Protein AF-A0A251S997-F1 (afdb_monomer_lite)

Organism: Helianthus annuus (NCBI:txid4232)

Secondary structure (DSSP, 8-state):
------------------------------------PPPPP-PPPPPPPPPPP-PPPHHHHHHHHHHHHHHHHHHHHTTSS--S---HHHHHHHHHHHHHHHHHHHHHHHTS-SS-----S-S----TT-GGGGGGGGS-HHHHHHHHHH-HHHHHHHHHHT-----HHHHHHHHHHHHHHT-

InterPro domains:
  IPR011598 Myc-type, basic helix-loop-helix (bHLH) domain [PS50888] (53-102)
  IPR011598 Myc-type, basic helix-loop-helix (bHLH) domain [SM00353] (59-108)
  IPR036638 Helix-loop-helix DNA-binding domain superfamily [G3DSA:4.10.280.10] (60-115)
  IPR036638 Helix-loop-helix DNA-binding domain superfamily [SSF47459] (55-111)
  IPR045239 Transcription factor bHLH95-like, basic helix-loop-helix domain [cd11393] (64-110)
  IPR045843 Transcription factor IND-like [PTHR45914] (59-175)

Sequence (183 aa):
MFNQLPDLRSIEPVNQHKYSPLFNHHTQQPTLTNYFTPTPPQQPPFPPLPPPPAKLSGTELAYKRRRTLSDKTRSLQKLLPVDRKMDMATIYEETYKYIMFLKAQISVLESMPVVSCSSSSSCLNLGSGNPRYGGLGKLNRQQVLEVMVNSPVSQSVLYSRGCCVYSLEQLMLFKEVAEKRFR

Radius of gyration: 36.27 Å; chains: 1; bounding box: 63×48×112 Å

Foldseek 3Di:
DDDDDPDPPDDDDDDDDDDDDDDDDDDDDDDDDDDDDDDDPDDPDDDDDDPPDDDDDPVRVVVVVVVVVVVVLVVLQVPQLDPDDDDSVVSVVSSVLLVVLVVVQVVQVVPADPDPPPPPPDDPCVPPDDPPVPPLVVDDPVVNLVCLVPPSVNSSVCSVVSHHDHDPVSVVVVVVVVVVVVD

pLDDT: mean 73.14, std 21.96, range [31.95, 97.88]

Structure (mmCIF, N/CA/C/O backbone):
data_AF-A0A251S997-F1
#
_entry.id   AF-A0A251S997-F1
#
loop_
_atom_site.group_PDB
_atom_site.id
_atom_site.type_symbol
_atom_site.label_atom_id
_atom_site.label_alt_id
_atom_site.label_comp_id
_atom_site.label_asym_id
_atom_site.label_entity_id
_atom_site.label_seq_id
_atom_site.pdbx_PDB_ins_code
_atom_site.Cartn_x
_atom_site.Cartn_y
_atom_site.Cartn_z
_atom_site.occupancy
_atom_site.B_iso_or_equiv
_atom_site.auth_seq_id
_atom_site.auth_comp_id
_atom_site.auth_asym_id
_atom_site.auth_atom_id
_atom_site.pdbx_PDB_model_num
ATOM 1 N N . MET A 1 1 ? -15.721 -20.331 0.188 1.00 39.44 1 MET A N 1
ATOM 2 C CA . MET A 1 1 ? -15.716 -21.385 1.224 1.00 39.44 1 MET A CA 1
ATOM 3 C C . MET A 1 1 ? -15.114 -20.782 2.485 1.00 39.44 1 MET A C 1
ATOM 5 O O . MET A 1 1 ? -13.901 -20.696 2.587 1.00 39.44 1 MET A O 1
ATOM 9 N N . PHE A 1 2 ? -15.954 -20.249 3.374 1.00 41.03 2 PHE A N 1
ATOM 10 C CA . PHE A 1 2 ? -15.542 -19.654 4.650 1.00 41.03 2 PHE A CA 1
ATOM 11 C C . PHE A 1 2 ? -15.789 -20.676 5.756 1.00 41.03 2 PHE A C 1
ATOM 13 O O . PHE A 1 2 ? -16.819 -20.621 6.414 1.00 41.03 2 PHE A O 1
ATOM 20 N N . ASN A 1 3 ? -14.871 -21.623 5.930 1.00 42.31 3 ASN A N 1
ATOM 21 C CA . ASN A 1 3 ? -14.909 -22.541 7.061 1.00 42.31 3 ASN A CA 1
ATOM 22 C C . ASN A 1 3 ? -13.577 -22.435 7.808 1.00 42.31 3 ASN A C 1
ATOM 24 O O . ASN A 1 3 ? -12.525 -22.506 7.184 1.00 42.31 3 ASN A O 1
ATOM 28 N N . GLN A 1 4 ? -13.682 -22.278 9.132 1.00 49.72 4 GLN A N 1
ATOM 29 C CA . GLN A 1 4 ? -12.628 -22.153 10.151 1.00 49.72 4 GLN A CA 1
ATOM 30 C C . GLN A 1 4 ? -12.060 -20.752 10.411 1.00 49.72 4 GLN A C 1
ATOM 32 O O . GLN A 1 4 ? -10.907 -20.444 10.125 1.00 49.72 4 GLN A O 1
ATOM 37 N N . LEU A 1 5 ? -12.855 -19.947 11.123 1.00 44.06 5 LEU A N 1
ATOM 38 C CA . LEU A 1 5 ? -12.307 -19.127 12.206 1.00 44.06 5 LEU A CA 1
ATOM 39 C C . LEU A 1 5 ? -12.331 -19.950 13.509 1.00 44.06 5 LEU A C 1
ATOM 41 O O . LEU A 1 5 ? -13.393 -20.473 13.848 1.00 44.06 5 LEU A O 1
ATOM 45 N N . PRO A 1 6 ? -11.218 -20.063 14.254 1.00 52.72 6 PRO A N 1
ATOM 46 C CA . PRO A 1 6 ? -11.260 -20.540 15.628 1.00 52.72 6 PRO A CA 1
ATOM 47 C C . PRO A 1 6 ? -11.939 -19.505 16.537 1.00 52.72 6 PRO A C 1
ATOM 49 O O . PRO A 1 6 ? -11.702 -18.299 16.446 1.00 52.72 6 PRO A O 1
ATOM 52 N N . ASP A 1 7 ? -12.804 -20.022 17.402 1.00 45.53 7 ASP A N 1
ATOM 53 C CA . ASP A 1 7 ? -13.631 -19.317 18.374 1.00 45.53 7 ASP A CA 1
ATOM 54 C C . ASP A 1 7 ? -12.749 -18.625 19.433 1.00 45.53 7 ASP A C 1
ATOM 56 O O . ASP A 1 7 ? -12.178 -19.269 20.311 1.00 45.53 7 ASP A O 1
ATOM 60 N N . LEU A 1 8 ? -12.596 -17.298 19.360 1.00 43.88 8 LEU A N 1
ATOM 61 C CA . LEU A 1 8 ? -11.918 -16.513 20.402 1.00 43.88 8 LEU A CA 1
ATOM 62 C C . LEU A 1 8 ? -12.904 -16.133 21.515 1.00 43.88 8 LEU A C 1
ATOM 64 O O . LEU A 1 8 ? -13.100 -14.961 21.846 1.00 43.88 8 LEU A O 1
ATOM 68 N N . ARG A 1 9 ? -13.496 -17.154 22.136 1.00 46.00 9 ARG A N 1
ATOM 69 C CA . ARG A 1 9 ? -14.032 -17.080 23.494 1.00 46.00 9 ARG A CA 1
ATOM 70 C C . ARG A 1 9 ? -13.086 -17.810 24.434 1.00 46.00 9 ARG A C 1
ATOM 72 O O . ARG A 1 9 ? -13.160 -19.020 24.551 1.00 46.00 9 ARG A O 1
ATOM 79 N N . SER A 1 10 ? -12.219 -17.059 25.108 1.00 37.56 10 SER A N 1
ATOM 80 C CA . SER A 1 10 ? -11.843 -17.258 26.518 1.00 37.56 10 SER A CA 1
ATOM 81 C C . SER A 1 10 ? -10.538 -16.516 26.795 1.00 37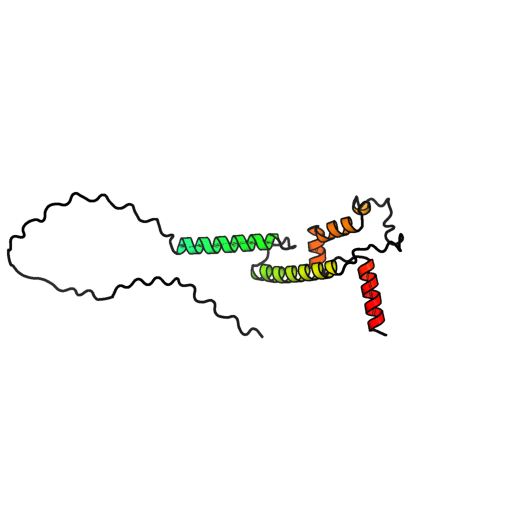.56 10 SER A C 1
ATOM 83 O O . SER A 1 10 ? -9.443 -17.019 26.574 1.00 37.56 10 SER A O 1
ATOM 85 N N . ILE A 1 11 ? -10.655 -15.281 27.274 1.00 41.34 11 ILE A N 1
ATOM 86 C CA . ILE A 1 11 ? -9.628 -14.701 28.140 1.00 41.34 11 ILE A CA 1
ATOM 87 C C . ILE A 1 11 ? -10.386 -14.223 29.371 1.00 41.34 11 ILE A C 1
ATOM 89 O O . ILE A 1 11 ? -10.676 -13.038 29.542 1.00 41.34 11 ILE A O 1
ATOM 93 N N . GLU A 1 12 ? -10.804 -15.193 30.176 1.00 47.44 12 GLU A N 1
ATOM 94 C CA . GLU A 1 12 ? -11.130 -14.953 31.571 1.00 47.44 12 GLU A CA 1
ATOM 95 C C . GLU A 1 12 ? -9.838 -15.134 32.388 1.00 47.44 12 GLU A C 1
ATOM 97 O O . GLU A 1 12 ? -9.126 -16.123 32.196 1.00 47.44 12 GLU A O 1
ATOM 102 N N . PRO A 1 13 ? -9.473 -14.189 33.267 1.00 43.44 13 PRO A N 1
ATOM 103 C CA . PRO A 1 13 ? -8.381 -14.400 34.198 1.00 43.44 13 PRO A CA 1
ATOM 104 C C . PRO A 1 13 ? -8.824 -15.372 35.298 1.00 43.44 13 PRO A C 1
ATOM 106 O O . PRO A 1 13 ? -9.741 -15.081 36.064 1.00 43.44 13 PRO A O 1
ATOM 109 N N . VAL A 1 14 ? -8.112 -16.497 35.406 1.00 36.66 14 VAL A N 1
ATOM 110 C CA . VAL A 1 14 ? -8.086 -17.352 36.599 1.00 36.66 14 VAL A CA 1
ATOM 111 C C . VAL A 1 14 ? -7.825 -16.472 37.822 1.00 36.66 14 VAL A C 1
ATOM 113 O O . VAL A 1 14 ? -6.728 -15.960 38.027 1.00 36.66 14 VAL A O 1
ATOM 116 N N . ASN A 1 15 ? -8.854 -16.297 38.641 1.00 34.19 15 ASN A N 1
ATOM 117 C CA . ASN A 1 15 ? -8.720 -15.879 40.025 1.00 34.19 15 ASN A CA 1
ATOM 118 C C . ASN A 1 15 ? -9.446 -16.927 40.863 1.00 34.19 15 ASN A C 1
ATOM 120 O O . ASN A 1 15 ? -10.641 -16.832 41.130 1.00 34.19 15 ASN A O 1
ATOM 124 N N . GLN A 1 16 ? -8.703 -17.968 41.240 1.00 40.81 16 GLN A N 1
ATOM 125 C CA . GLN A 1 16 ? -9.124 -18.925 42.252 1.00 40.81 16 GLN A CA 1
ATOM 126 C C . GLN A 1 1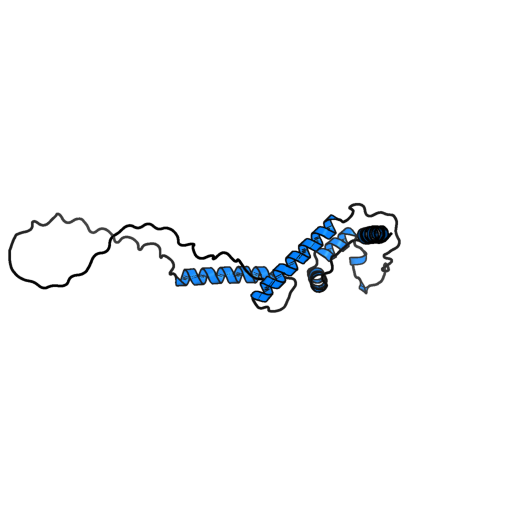6 ? -9.233 -18.196 43.595 1.00 40.81 16 GLN A C 1
ATOM 128 O O . GLN A 1 16 ? -8.261 -18.088 44.334 1.00 40.81 16 GLN A O 1
ATOM 133 N N . HIS A 1 17 ? -10.427 -17.718 43.926 1.00 39.50 17 HIS A N 1
ATOM 134 C CA . HIS A 1 17 ? -10.805 -17.494 45.313 1.00 39.50 17 HIS A CA 1
ATOM 135 C C . HIS A 1 17 ? -11.796 -18.588 45.695 1.00 39.50 17 HIS A C 1
ATOM 137 O O . HIS A 1 17 ? -12.969 -18.565 45.331 1.00 39.50 17 HIS A O 1
ATOM 143 N N . LYS A 1 18 ? -11.263 -19.583 46.410 1.00 42.56 18 LYS A N 1
ATOM 144 C CA . LYS A 1 18 ? -12.023 -20.439 47.323 1.00 42.56 18 LYS A CA 1
ATOM 145 C C . LYS A 1 18 ? -12.881 -19.527 48.202 1.00 42.56 18 LYS A C 1
ATOM 147 O O . LYS A 1 18 ? -12.313 -18.588 48.733 1.00 42.56 18 LYS A O 1
ATOM 152 N N . TYR A 1 19 ? -14.182 -19.781 48.325 1.00 31.95 19 TYR A N 1
ATOM 153 C CA . TYR A 1 19 ? -14.944 -19.857 49.583 1.00 31.95 19 TYR A CA 1
ATOM 154 C C . TYR A 1 19 ? -16.396 -20.265 49.266 1.00 31.95 19 TYR A C 1
ATOM 156 O O . TYR A 1 19 ? -16.969 -19.894 48.247 1.00 31.95 19 TYR A O 1
ATOM 164 N N . SER A 1 20 ? -16.910 -21.131 50.130 1.00 36.81 20 SER A N 1
ATOM 165 C CA . SER A 1 20 ? -18.073 -22.012 50.008 1.00 36.81 20 SER A CA 1
ATOM 166 C C . SER A 1 20 ? -19.444 -21.310 49.976 1.00 36.81 20 SER A C 1
ATOM 168 O O . SER A 1 20 ? -19.562 -20.189 50.466 1.00 36.81 20 SER A O 1
ATOM 170 N N . PRO A 1 21 ? -20.514 -21.990 49.516 1.00 46.03 21 PRO A N 1
ATOM 171 C CA . PRO A 1 21 ? -21.896 -21.573 49.744 1.00 46.03 21 PRO A CA 1
ATOM 172 C C . PRO A 1 21 ? -22.491 -22.303 50.962 1.00 46.03 21 PRO A C 1
ATOM 174 O O . PRO A 1 21 ? -22.248 -23.497 51.104 1.00 46.03 21 PRO A O 1
ATOM 177 N N . LEU A 1 22 ? -23.311 -21.645 51.795 1.00 32.19 22 LEU A N 1
ATOM 178 C CA . LEU A 1 22 ? -24.534 -22.260 52.347 1.00 32.19 22 LEU A CA 1
ATOM 179 C C . LEU A 1 22 ? -25.417 -21.272 53.145 1.00 32.19 22 LEU A C 1
ATOM 18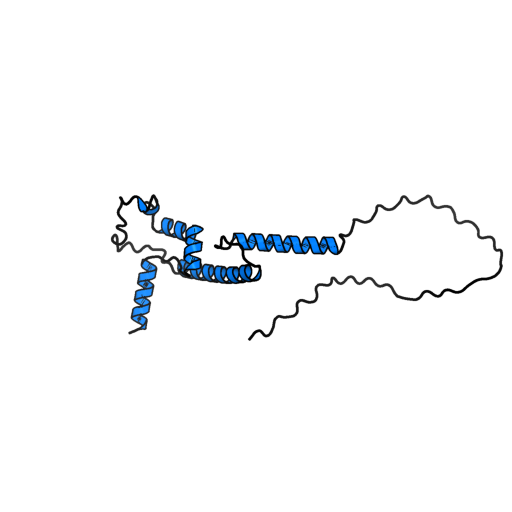1 O O . LEU A 1 22 ? -25.030 -20.779 54.194 1.00 32.19 22 LEU A O 1
ATOM 185 N N . PHE A 1 23 ? -26.611 -21.048 52.583 1.00 34.50 23 PHE A N 1
ATOM 186 C CA . PHE A 1 23 ? -27.949 -20.949 53.184 1.00 34.50 23 PHE A CA 1
ATOM 187 C C . PHE A 1 23 ? -28.247 -20.024 54.381 1.00 34.50 23 PHE A C 1
ATOM 189 O O . PHE A 1 23 ? -27.793 -20.205 55.504 1.00 34.50 23 PHE A O 1
ATOM 196 N N . ASN A 1 24 ? -29.209 -19.128 54.129 1.00 36.53 24 ASN A N 1
ATOM 197 C CA . ASN A 1 24 ? -30.040 -18.470 55.132 1.00 36.53 24 ASN A CA 1
ATOM 198 C C . ASN A 1 24 ? -31.175 -19.405 55.578 1.00 36.53 24 ASN A C 1
ATOM 200 O O . ASN A 1 24 ? -31.944 -19.881 54.739 1.00 36.53 24 ASN A O 1
ATOM 204 N N . HIS A 1 25 ? -31.359 -19.553 56.890 1.00 40.50 25 HIS A N 1
ATOM 205 C CA . HIS A 1 25 ? -32.612 -20.028 57.475 1.00 40.50 25 HIS A CA 1
ATOM 206 C C . HIS A 1 25 ? -33.055 -19.059 58.569 1.00 40.50 25 HIS A C 1
ATOM 208 O O . HIS A 1 25 ? -32.334 -18.779 59.523 1.00 40.50 25 HIS A O 1
ATOM 214 N N . HIS A 1 26 ? -34.255 -18.532 58.375 1.00 46.78 26 HIS A N 1
ATOM 215 C CA . HIS A 1 26 ? -34.995 -17.671 59.277 1.00 46.78 26 HIS A CA 1
ATOM 216 C C . HIS A 1 26 ? -35.880 -18.543 60.173 1.00 46.78 26 HIS A C 1
ATOM 218 O O . HIS A 1 26 ? -36.729 -19.247 59.634 1.00 46.78 26 HIS A O 1
ATOM 224 N N . THR A 1 27 ? -35.727 -18.463 61.500 1.00 35.66 27 THR A N 1
ATOM 225 C CA . THR A 1 27 ? -36.775 -18.847 62.469 1.00 35.66 27 THR A CA 1
ATOM 226 C C . THR A 1 27 ? -36.522 -18.246 63.858 1.00 35.66 27 THR A C 1
ATOM 228 O O . THR A 1 27 ? -35.395 -17.918 64.215 1.00 35.66 27 THR A O 1
ATOM 231 N N . GLN A 1 28 ? -37.621 -18.053 64.586 1.00 43.28 28 GLN A N 1
ATOM 232 C CA . GLN A 1 28 ? -37.839 -17.170 65.736 1.00 43.28 28 GLN A CA 1
ATOM 233 C C . GLN A 1 28 ? -37.377 -17.747 67.104 1.00 43.28 28 GLN A C 1
ATOM 235 O O . GLN A 1 28 ? -37.150 -18.944 67.234 1.00 43.28 28 GLN A O 1
ATOM 240 N N . GLN A 1 29 ? -37.264 -16.848 68.099 1.00 32.28 29 GLN A N 1
ATOM 241 C CA . GLN A 1 29 ? -37.045 -16.991 69.570 1.00 32.28 29 GLN A CA 1
ATOM 242 C C . GLN A 1 29 ? -38.007 -17.988 70.297 1.00 32.28 29 GLN A C 1
ATOM 244 O O . GLN A 1 29 ? -38.961 -18.381 69.627 1.00 32.28 29 GLN A O 1
ATOM 249 N N . PRO A 1 30 ? -37.892 -18.354 71.624 1.00 45.81 30 PRO A N 1
ATOM 250 C CA . PRO A 1 30 ? -37.372 -17.565 72.779 1.00 45.81 30 PRO A CA 1
ATOM 251 C C . PRO A 1 30 ? -36.702 -18.302 73.998 1.00 45.81 30 PRO A C 1
ATOM 253 O O . PRO A 1 30 ? -36.777 -19.514 74.159 1.00 45.81 30 PRO A O 1
ATOM 256 N N . THR A 1 31 ? -36.224 -17.485 74.960 1.00 33.34 31 THR A N 1
ATOM 257 C CA . THR A 1 31 ? -36.239 -17.653 76.452 1.00 33.34 31 THR A CA 1
ATOM 258 C C . THR A 1 31 ? -34.937 -17.979 77.225 1.00 33.34 31 THR A C 1
ATOM 260 O O . THR A 1 31 ? -34.413 -19.081 77.180 1.00 33.34 31 THR A O 1
ATOM 263 N N . LEU A 1 32 ? -34.531 -16.973 78.024 1.00 41.84 32 LEU A N 1
ATOM 264 C CA . LEU A 1 32 ? -33.831 -16.931 79.328 1.00 41.84 32 LEU A CA 1
ATOM 265 C C . LEU A 1 32 ? -32.642 -17.858 79.631 1.00 41.84 32 LEU A C 1
ATOM 267 O O . LEU A 1 32 ? -32.824 -19.010 80.007 1.00 41.84 32 LEU A O 1
ATOM 271 N N . THR A 1 33 ? -31.455 -17.257 79.775 1.00 37.44 33 THR A N 1
ATOM 272 C CA . THR A 1 33 ? -30.596 -17.475 80.957 1.00 37.44 33 THR A CA 1
ATOM 273 C C . THR A 1 33 ? -29.628 -16.299 81.132 1.00 37.44 33 THR A C 1
ATOM 275 O O . THR A 1 33 ? -28.884 -15.951 80.220 1.00 37.44 33 THR A O 1
ATOM 278 N N . ASN A 1 34 ? -29.659 -15.669 82.308 1.00 49.28 34 ASN A N 1
ATOM 279 C CA . ASN A 1 34 ? -28.665 -14.691 82.745 1.00 49.28 34 ASN A CA 1
ATOM 280 C C . ASN A 1 34 ? -27.340 -15.410 83.019 1.00 49.28 34 ASN A C 1
ATOM 282 O O . ASN A 1 34 ? -27.272 -16.207 83.951 1.00 49.28 34 ASN A O 1
ATOM 286 N N 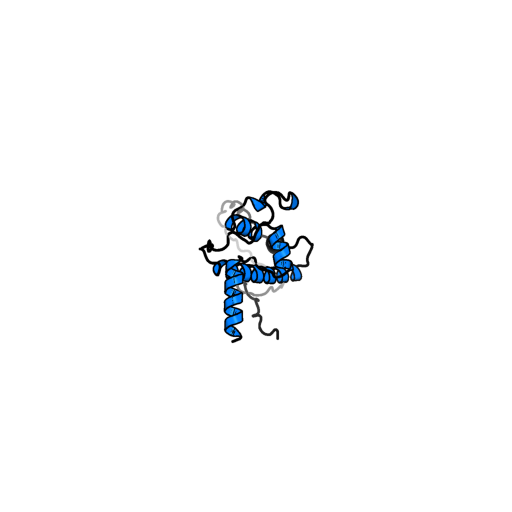. TYR A 1 35 ? -26.284 -15.053 82.291 1.00 37.53 35 TYR A N 1
ATOM 287 C CA . TYR A 1 35 ? -24.911 -15.242 82.747 1.00 37.53 35 TYR A CA 1
ATOM 288 C C . TYR A 1 35 ? -24.113 -13.968 82.482 1.00 37.53 35 TYR A C 1
ATOM 290 O O . TYR A 1 35 ? -24.072 -13.451 81.369 1.00 37.53 35 TYR A O 1
ATOM 298 N N . PHE A 1 36 ? -23.501 -13.460 83.550 1.00 48.94 36 PHE A N 1
ATOM 299 C CA . PHE A 1 36 ? -22.485 -12.418 83.524 1.00 48.94 36 PHE A CA 1
ATOM 300 C C . PHE A 1 36 ? -21.354 -12.817 82.563 1.00 48.94 36 PHE A C 1
ATOM 302 O O . PHE A 1 36 ? -20.619 -13.766 82.828 1.00 48.94 36 PHE A O 1
ATOM 309 N N . THR A 1 37 ? -21.182 -12.076 81.470 1.00 38.03 37 THR A N 1
ATOM 310 C CA . THR A 1 37 ? -19.957 -12.105 80.660 1.00 38.03 37 THR A CA 1
ATOM 311 C C . THR A 1 37 ? -18.974 -11.062 81.192 1.00 38.03 37 THR A C 1
ATOM 313 O O . THR A 1 37 ? -19.341 -9.887 81.259 1.00 38.03 37 THR A O 1
ATOM 316 N N . PRO A 1 38 ? -17.732 -11.433 81.549 1.00 46.16 38 PRO A N 1
ATOM 317 C CA . PRO A 1 38 ? -16.698 -10.454 81.841 1.00 46.16 38 PRO A CA 1
ATOM 318 C C . PRO A 1 38 ? -16.312 -9.730 80.546 1.00 46.16 38 PRO A C 1
ATOM 320 O O . PRO A 1 38 ? -16.061 -10.349 79.512 1.00 46.16 38 PRO A O 1
ATOM 323 N N . THR A 1 39 ? -16.305 -8.402 80.603 1.00 46.41 39 THR A N 1
ATOM 324 C CA . THR A 1 39 ? -15.928 -7.505 79.509 1.00 46.41 39 THR A CA 1
ATOM 325 C C . THR A 1 39 ? -14.501 -7.822 79.034 1.00 46.41 39 THR A C 1
ATOM 327 O O . THR A 1 39 ? -13.592 -7.833 79.869 1.00 46.41 39 THR A O 1
ATOM 330 N N . PRO A 1 40 ? -14.245 -8.049 77.730 1.00 59.06 40 PRO A N 1
ATOM 331 C CA . PRO A 1 40 ? -12.880 -8.103 77.226 1.00 59.06 40 PRO A CA 1
ATOM 332 C C . PRO A 1 40 ? -12.255 -6.698 77.307 1.00 59.06 40 PRO A C 1
ATOM 334 O O . PRO A 1 40 ? -12.977 -5.706 77.158 1.00 59.06 40 PRO A O 1
ATOM 337 N N . PRO A 1 41 ? -10.934 -6.579 77.527 1.00 54.25 41 PRO A N 1
ATOM 338 C CA . PRO A 1 41 ? -10.261 -5.284 77.562 1.00 54.25 41 PRO A CA 1
ATOM 339 C C . PRO A 1 41 ? -10.494 -4.527 76.247 1.00 54.25 41 PRO A C 1
ATOM 341 O O . PRO A 1 41 ? -10.262 -5.063 75.163 1.00 54.25 41 PRO A O 1
ATOM 344 N N . GLN A 1 42 ? -10.979 -3.284 76.349 1.00 56.00 42 GLN A N 1
ATOM 345 C CA . GLN A 1 42 ? -11.200 -2.392 75.209 1.00 56.00 42 GLN A CA 1
ATOM 346 C C . GLN A 1 42 ? -9.897 -2.228 74.412 1.00 56.00 42 GLN A C 1
ATOM 348 O O . GLN A 1 42 ? -8.934 -1.638 74.902 1.00 56.00 42 GLN A O 1
ATOM 353 N N . GLN A 1 43 ? -9.866 -2.727 73.174 1.00 62.22 43 GLN A N 1
ATOM 354 C CA . GLN A 1 43 ? -8.848 -2.320 72.210 1.00 62.22 43 GLN A CA 1
ATOM 355 C C . GLN A 1 43 ? -9.134 -0.875 71.767 1.00 62.22 43 GLN A C 1
ATOM 357 O O . GLN A 1 43 ? -10.302 -0.533 71.552 1.00 62.22 43 GLN A O 1
ATOM 362 N N . PRO A 1 44 ? -8.108 -0.016 71.624 1.00 63.25 44 PRO A N 1
ATOM 363 C CA . PRO A 1 44 ? -8.293 1.333 71.104 1.00 63.25 44 PRO A CA 1
ATOM 364 C C . PRO A 1 44 ? -8.902 1.294 69.688 1.00 63.25 44 PRO A C 1
ATOM 366 O O . PRO A 1 44 ? -8.661 0.331 68.952 1.00 63.25 44 PRO A O 1
ATOM 369 N N . PRO A 1 45 ? -9.682 2.314 69.278 1.00 68.69 45 PRO A N 1
ATOM 370 C CA . PRO A 1 45 ? -10.327 2.327 67.970 1.00 68.69 45 PRO A CA 1
ATOM 371 C C . PRO A 1 45 ? -9.269 2.278 66.865 1.00 68.69 45 PRO A C 1
ATOM 373 O O . PRO A 1 45 ? -8.437 3.179 66.756 1.00 68.69 45 PRO A O 1
ATOM 376 N N . PHE A 1 46 ? -9.290 1.233 66.037 1.00 67.88 46 PHE A N 1
ATOM 377 C CA . PHE A 1 46 ? -8.480 1.212 64.824 1.00 67.88 46 PHE A CA 1
ATOM 378 C C . PHE A 1 46 ? -8.930 2.362 63.905 1.00 67.88 46 PHE A C 1
ATOM 380 O O . PHE A 1 46 ? -10.136 2.527 63.696 1.00 67.88 46 PHE A O 1
ATOM 387 N N . PRO A 1 47 ? -8.001 3.165 63.350 1.00 76.00 47 PRO A N 1
ATOM 388 C CA . PRO A 1 47 ? -8.357 4.183 62.372 1.00 76.00 47 PRO A CA 1
ATOM 389 C C . PRO A 1 47 ? -9.019 3.526 61.146 1.00 76.00 47 PRO A C 1
ATOM 391 O O . PRO A 1 47 ? -8.649 2.402 60.790 1.00 76.00 47 PRO A O 1
ATOM 394 N N . PRO A 1 48 ? -9.983 4.196 60.485 1.00 74.88 48 PRO A N 1
ATOM 395 C CA . PRO A 1 48 ? -10.629 3.652 59.297 1.00 74.88 48 PRO A CA 1
ATOM 396 C C . PRO A 1 48 ? -9.575 3.322 58.240 1.00 74.88 48 PRO A C 1
ATOM 398 O O . PRO A 1 48 ? -8.762 4.181 57.888 1.00 74.88 48 PRO A O 1
ATOM 401 N N . LEU A 1 49 ? -9.579 2.083 57.737 1.00 73.94 49 LEU A N 1
ATOM 402 C CA . LEU A 1 49 ? -8.729 1.723 56.606 1.00 73.94 49 LEU A CA 1
ATOM 403 C C . LEU A 1 49 ? -9.019 2.683 55.439 1.00 73.94 49 LEU A C 1
ATOM 405 O O . LEU A 1 49 ? -10.192 2.952 55.157 1.00 73.94 49 LEU A O 1
ATOM 409 N N . PRO A 1 50 ? -7.984 3.181 54.737 1.00 75.12 50 PRO A N 1
ATOM 410 C CA . PRO A 1 50 ? -8.193 3.968 53.533 1.00 75.12 50 PRO A CA 1
ATOM 411 C C . PRO A 1 50 ? -9.019 3.148 52.529 1.00 75.12 50 PRO A C 1
ATOM 413 O O . PRO A 1 50 ? -8.805 1.935 52.409 1.00 75.12 50 PRO A O 1
ATOM 416 N N . PRO A 1 51 ? -9.975 3.775 51.819 1.00 73.69 51 PRO A N 1
ATOM 417 C CA . PRO A 1 51 ? -10.795 3.066 50.852 1.00 73.69 51 PRO A CA 1
ATOM 418 C C . PRO A 1 51 ? -9.890 2.392 49.809 1.00 73.69 51 PRO A C 1
ATOM 420 O O . PRO A 1 51 ? -8.913 3.001 49.360 1.00 73.69 51 PRO A O 1
ATOM 423 N N . PRO A 1 52 ? -10.179 1.134 49.427 1.00 72.94 52 PRO A N 1
ATOM 424 C CA . PRO A 1 52 ? -9.379 0.427 48.439 1.00 72.94 52 PRO A CA 1
ATOM 425 C C . PRO A 1 52 ? -9.357 1.216 47.122 1.00 72.94 52 PRO A C 1
ATOM 427 O O . PRO A 1 52 ? -10.354 1.865 46.785 1.00 72.94 52 PRO A O 1
ATOM 430 N N . PRO A 1 53 ? -8.250 1.161 46.356 1.00 69.38 53 PRO A N 1
ATOM 431 C CA . PRO A 1 53 ? -8.151 1.862 45.082 1.00 69.38 53 PRO A CA 1
ATOM 432 C C . PRO A 1 53 ? -9.338 1.470 44.204 1.00 69.38 53 PRO A C 1
ATOM 434 O O . PRO A 1 53 ? -9.610 0.281 44.014 1.00 69.38 53 PRO A O 1
ATOM 437 N N . ALA A 1 54 ? -10.066 2.477 43.715 1.00 69.81 54 ALA A N 1
ATOM 438 C CA . ALA A 1 54 ? -11.281 2.285 42.940 1.00 69.81 54 ALA A CA 1
ATOM 439 C C . ALA A 1 54 ? -10.987 1.378 41.736 1.00 69.81 54 ALA A C 1
ATOM 441 O O . ALA A 1 54 ? -10.300 1.762 40.788 1.00 69.81 54 ALA A O 1
ATOM 442 N N . LYS A 1 55 ? -11.481 0.139 41.790 1.00 73.44 55 LYS A N 1
ATOM 443 C CA . LYS A 1 55 ? -11.469 -0.765 40.640 1.00 73.44 55 LYS A CA 1
ATOM 444 C C . LYS A 1 55 ? -12.421 -0.159 39.612 1.00 73.44 55 LYS A C 1
ATOM 446 O O . LYS A 1 55 ? -13.592 0.032 39.927 1.00 73.44 55 LYS A O 1
ATOM 451 N N . LEU A 1 56 ? -11.910 0.161 38.418 1.00 71.38 56 LEU A N 1
ATOM 452 C CA . LEU A 1 56 ? -12.727 0.686 37.321 1.00 71.38 56 LEU A CA 1
ATOM 453 C C . LEU A 1 56 ? -13.941 -0.219 37.110 1.00 71.38 56 LEU A C 1
ATOM 455 O O . LEU A 1 56 ? -13.802 -1.444 37.010 1.00 71.38 56 LEU A O 1
ATOM 459 N N . SER A 1 57 ? -15.118 0.389 37.026 1.00 84.62 57 SER A N 1
ATOM 460 C CA . SER A 1 57 ? -16.355 -0.324 36.738 1.00 84.62 57 SER A CA 1
ATOM 461 C C . SER A 1 57 ? -16.249 -1.054 35.394 1.00 84.62 57 SER A C 1
ATOM 463 O O . SER A 1 57 ? -15.558 -0.612 34.469 1.00 84.62 57 SER A O 1
ATOM 465 N N . GLY A 1 58 ? -16.970 -2.170 35.240 1.00 84.75 58 GLY A N 1
ATOM 466 C CA . GLY A 1 58 ? -17.035 -2.902 33.969 1.00 84.75 58 GLY A CA 1
ATOM 467 C C . GLY A 1 58 ? -17.458 -2.011 32.791 1.00 84.75 58 GLY A C 1
ATOM 468 O O . GLY A 1 58 ? -17.001 -2.217 31.663 1.00 84.75 58 GLY A O 1
ATOM 469 N N . THR A 1 59 ? -18.252 -0.968 33.054 1.00 87.69 59 THR A N 1
ATOM 470 C CA . THR A 1 59 ? -18.626 0.051 32.065 1.00 87.69 59 THR A CA 1
ATOM 471 C C . THR A 1 59 ? -17.429 0.899 31.641 1.00 87.69 59 THR A C 1
ATOM 473 O O . THR A 1 59 ? -17.171 1.027 30.445 1.00 87.69 59 THR A O 1
ATOM 476 N N . GLU A 1 60 ? -16.647 1.421 32.587 1.00 91.44 60 GLU A N 1
ATOM 477 C CA . GLU A 1 60 ? -15.437 2.209 32.319 1.00 91.44 60 GLU A CA 1
ATOM 478 C C . GLU A 1 60 ? -14.401 1.399 31.536 1.00 91.44 60 GLU A C 1
ATOM 480 O O . GLU A 1 60 ? -13.806 1.896 30.574 1.00 91.44 60 GLU A O 1
ATOM 485 N N . LEU A 1 61 ? -14.238 0.118 31.880 1.00 92.25 61 LEU A N 1
ATOM 486 C CA . LEU A 1 61 ? -13.362 -0.787 31.142 1.00 92.25 61 LEU A CA 1
ATOM 487 C C . LEU A 1 61 ? -13.846 -1.000 29.698 1.00 92.25 61 LEU A C 1
ATOM 489 O O . LEU A 1 61 ? -13.037 -0.968 28.766 1.00 92.25 61 LEU A O 1
ATOM 493 N N . ALA A 1 62 ? -15.152 -1.185 29.487 1.00 94.25 62 ALA A N 1
ATOM 494 C CA . ALA A 1 62 ? -15.732 -1.329 28.153 1.00 94.25 62 ALA A CA 1
ATOM 495 C C . ALA A 1 62 ? -15.567 -0.052 27.309 1.00 94.25 62 ALA A C 1
ATOM 497 O O . ALA A 1 62 ? -15.172 -0.138 26.142 1.00 94.25 62 ALA A O 1
ATOM 498 N N . TYR A 1 63 ? -15.798 1.127 27.895 1.00 94.56 63 TYR A N 1
ATOM 499 C CA . TYR A 1 63 ? -15.556 2.413 27.233 1.00 94.56 63 TYR A CA 1
ATOM 500 C C . TYR A 1 63 ? -14.090 2.582 26.847 1.00 94.56 63 TYR A C 1
ATOM 502 O O . TYR A 1 63 ? -13.798 2.933 25.702 1.00 94.56 63 TYR A O 1
ATOM 510 N N . LYS A 1 64 ? -13.163 2.269 27.760 1.00 94.81 64 LYS A N 1
ATOM 511 C CA . LYS A 1 64 ? -11.723 2.336 27.490 1.00 94.81 64 LYS A CA 1
ATOM 512 C C . LYS A 1 64 ? -11.335 1.443 26.310 1.00 94.81 64 LYS A C 1
ATOM 514 O O . LYS A 1 64 ? -10.653 1.909 25.402 1.00 94.81 64 LYS A O 1
ATOM 519 N N . ARG A 1 65 ? -11.829 0.199 26.272 1.00 95.38 65 ARG A N 1
ATOM 520 C CA . ARG A 1 65 ? -11.592 -0.737 25.156 1.00 95.38 65 ARG A CA 1
ATOM 521 C C . ARG A 1 65 ? -12.094 -0.183 23.821 1.00 95.38 65 ARG A C 1
ATOM 523 O O . ARG A 1 65 ? -11.340 -0.172 22.851 1.00 95.38 65 ARG A O 1
ATOM 530 N N . ARG A 1 66 ? -13.341 0.300 23.776 1.00 95.50 66 ARG A N 1
ATOM 531 C CA . ARG A 1 66 ? -13.933 0.881 22.556 1.00 95.50 66 ARG A CA 1
ATOM 532 C C . ARG A 1 66 ? -13.151 2.102 22.085 1.00 95.50 66 ARG A C 1
ATOM 534 O O . ARG A 1 66 ? -12.859 2.202 20.900 1.00 95.50 66 ARG A O 1
ATOM 541 N N . ARG A 1 67 ? -12.755 2.982 23.008 1.00 95.69 67 ARG A N 1
ATOM 542 C CA . ARG A 1 67 ? -11.950 4.169 22.698 1.00 95.69 67 ARG A CA 1
ATOM 543 C C . ARG A 1 67 ? -10.624 3.784 22.047 1.00 95.69 67 ARG A C 1
ATOM 545 O O . ARG A 1 67 ? -10.340 4.243 20.949 1.00 95.69 67 ARG A O 1
ATOM 552 N N . THR A 1 68 ? -9.880 2.855 22.653 1.00 96.31 68 THR A N 1
ATOM 553 C CA . THR A 1 68 ? -8.617 2.362 22.084 1.00 96.31 68 THR A CA 1
ATOM 554 C C . THR A 1 68 ? -8.803 1.730 20.701 1.00 96.31 68 THR A C 1
ATOM 556 O O . THR A 1 68 ? -7.959 1.918 19.826 1.00 96.31 68 THR A O 1
ATOM 559 N N . LEU A 1 69 ? -9.892 0.988 20.476 1.00 95.25 69 LEU A N 1
ATOM 560 C CA . LEU A 1 69 ? -10.181 0.396 19.168 1.00 95.25 69 LEU A CA 1
ATOM 561 C C . LEU A 1 69 ? -10.469 1.468 18.106 1.00 95.25 69 LEU A C 1
ATOM 563 O O . LEU A 1 69 ? -9.925 1.403 17.001 1.00 95.25 69 LEU A O 1
ATOM 567 N N . SER A 1 70 ? -11.270 2.476 18.450 1.00 94.50 70 SER A N 1
ATOM 568 C CA . SER A 1 70 ? -11.548 3.613 17.571 1.00 94.50 70 SER A CA 1
ATOM 569 C C . SER A 1 70 ? -10.281 4.406 17.249 1.00 94.50 70 SER A C 1
ATOM 571 O O . SER A 1 70 ? -10.059 4.750 16.090 1.00 94.50 70 SER A O 1
ATOM 573 N N . ASP A 1 71 ? -9.409 4.635 18.234 1.00 95.88 71 ASP A N 1
ATOM 574 C CA . ASP A 1 71 ? -8.144 5.358 18.045 1.00 95.88 71 ASP A CA 1
ATOM 575 C C . ASP A 1 71 ? -7.195 4.615 17.090 1.00 95.88 71 ASP A C 1
ATOM 577 O O . ASP A 1 71 ? -6.590 5.221 16.196 1.00 95.88 71 ASP A O 1
ATOM 581 N N . LYS A 1 72 ? -7.106 3.285 17.228 1.00 95.75 72 LYS A N 1
ATOM 582 C CA . LYS A 1 72 ? -6.338 2.427 16.312 1.00 95.75 72 LYS A CA 1
ATOM 583 C C . LYS A 1 72 ? -6.918 2.450 14.903 1.00 95.75 72 LYS A C 1
ATOM 585 O O . LYS A 1 72 ? -6.172 2.607 13.943 1.00 95.75 72 LYS A O 1
ATOM 590 N N . THR A 1 73 ? -8.239 2.355 14.780 1.00 94.75 73 THR A N 1
ATOM 591 C CA . THR A 1 73 ? -8.913 2.366 13.474 1.00 94.75 73 THR A CA 1
ATOM 592 C C . THR A 1 73 ? -8.760 3.716 12.776 1.00 94.75 73 THR A C 1
ATOM 594 O O . THR A 1 73 ? -8.478 3.770 11.582 1.00 94.75 73 THR A O 1
ATOM 597 N N . ARG A 1 74 ? -8.828 4.821 13.527 1.00 93.56 74 ARG A N 1
ATOM 598 C CA . ARG A 1 74 ? -8.556 6.165 13.004 1.00 93.56 74 ARG A CA 1
ATOM 599 C C . ARG A 1 74 ? -7.109 6.318 12.547 1.00 93.56 74 ARG A C 1
ATOM 601 O O . ARG A 1 74 ? -6.859 6.944 11.523 1.00 93.56 74 ARG A O 1
ATOM 608 N N . SER A 1 75 ? -6.162 5.777 13.311 1.00 94.19 75 SER A N 1
ATOM 609 C CA . SER A 1 75 ? -4.747 5.769 12.925 1.00 94.19 75 SER A CA 1
ATOM 610 C C . SER A 1 75 ? -4.524 4.969 11.644 1.00 94.19 75 SER A C 1
ATOM 612 O O . SER A 1 75 ? -3.810 5.438 10.768 1.00 94.19 75 SER A O 1
ATOM 614 N N . LEU A 1 76 ? -5.192 3.823 11.498 1.00 94.69 76 LEU A N 1
ATOM 615 C CA . LEU A 1 76 ? -5.140 3.015 10.282 1.00 94.69 76 LEU A CA 1
ATOM 616 C C . LEU A 1 76 ? -5.690 3.771 9.068 1.00 94.69 76 LEU A C 1
ATOM 618 O O . LEU A 1 76 ? -5.024 3.839 8.043 1.00 94.69 76 LEU A O 1
ATOM 622 N N . GLN A 1 77 ? -6.860 4.401 9.203 1.00 93.56 77 GLN A N 1
ATOM 623 C CA . GLN A 1 77 ? -7.478 5.166 8.118 1.00 93.56 77 GLN A CA 1
ATOM 624 C C . GLN A 1 77 ? -6.563 6.287 7.599 1.00 93.56 77 GLN A C 1
ATOM 626 O O . GLN A 1 77 ? -6.526 6.528 6.400 1.00 93.56 77 GLN A O 1
ATOM 631 N N . LYS A 1 78 ? -5.790 6.939 8.478 1.00 92.31 78 LYS A N 1
ATOM 632 C CA . LYS A 1 78 ? -4.830 7.989 8.090 1.00 92.31 78 LYS A CA 1
ATOM 633 C C . LYS A 1 78 ? -3.661 7.489 7.237 1.00 92.31 78 LYS A C 1
ATOM 635 O O . LYS A 1 78 ? -3.001 8.307 6.610 1.00 92.31 78 LYS A O 1
ATOM 640 N N . LEU A 1 79 ? -3.359 6.192 7.278 1.00 92.81 79 LEU A N 1
ATOM 641 C CA . LEU A 1 79 ? -2.281 5.591 6.489 1.00 92.81 79 LEU A CA 1
ATOM 642 C C . LEU A 1 79 ? -2.752 5.165 5.097 1.00 92.81 79 LEU A C 1
ATOM 644 O O . LEU A 1 79 ? -1.919 4.908 4.231 1.00 92.81 79 LEU A O 1
ATOM 648 N N . LEU A 1 80 ? -4.065 5.047 4.891 1.00 93.56 80 LEU A N 1
ATOM 649 C CA . LEU A 1 80 ? -4.612 4.647 3.605 1.00 93.56 80 LEU A CA 1
ATOM 650 C C . LEU A 1 80 ? -4.576 5.822 2.627 1.00 93.56 80 LEU A C 1
ATOM 652 O O . LEU A 1 80 ? -4.867 6.952 3.018 1.00 93.56 80 LEU A O 1
ATOM 656 N N . PRO A 1 81 ? -4.312 5.564 1.339 1.00 90.31 81 PRO A N 1
ATOM 657 C CA . PRO A 1 81 ? -4.323 6.587 0.300 1.00 90.31 81 PRO A CA 1
ATOM 658 C C . PRO A 1 81 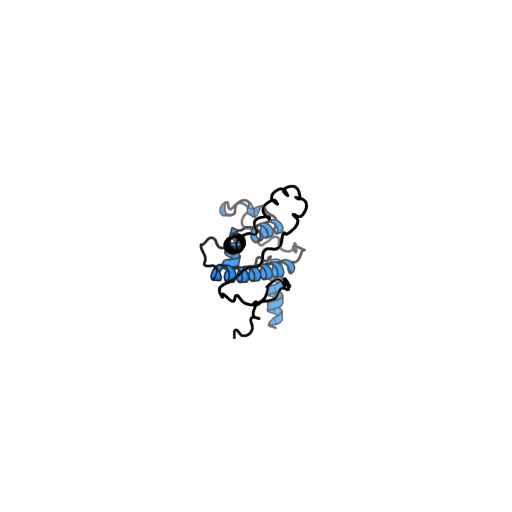? -5.758 6.936 -0.150 1.00 90.31 81 PRO A C 1
ATOM 660 O O . PRO A 1 81 ? -6.048 7.025 -1.344 1.00 90.31 81 PRO A O 1
ATOM 663 N N . VAL A 1 82 ? -6.686 7.071 0.804 1.00 84.69 82 VAL A N 1
ATOM 664 C CA . VAL A 1 82 ? -8.116 7.282 0.560 1.00 84.69 82 VAL A CA 1
ATOM 665 C C . VAL A 1 82 ? -8.629 8.427 1.433 1.00 84.69 82 VAL A C 1
ATOM 667 O O . VAL A 1 82 ? -8.736 8.296 2.648 1.00 84.69 82 VAL A O 1
ATOM 670 N N . ASP A 1 83 ? -9.038 9.527 0.799 1.00 80.75 83 ASP A N 1
ATOM 671 C CA . ASP A 1 83 ? -9.443 10.761 1.498 1.00 80.75 83 ASP A CA 1
ATOM 672 C C . ASP A 1 83 ? -10.948 10.849 1.816 1.00 80.75 83 ASP A C 1
ATOM 674 O O . ASP A 1 83 ? -11.455 11.887 2.250 1.00 80.75 83 ASP A O 1
ATOM 678 N N . ARG A 1 84 ? -11.706 9.765 1.610 1.00 85.94 84 ARG A N 1
ATOM 679 C CA . ARG A 1 84 ? -13.158 9.734 1.852 1.00 85.94 84 ARG A CA 1
ATOM 680 C C . ARG A 1 84 ? -13.526 9.053 3.167 1.00 85.94 84 ARG A C 1
ATOM 682 O O . ARG A 1 84 ? -12.799 8.223 3.708 1.00 85.94 84 ARG A O 1
ATOM 689 N N . LYS A 1 85 ? -14.724 9.373 3.662 1.00 86.75 85 LYS A N 1
ATOM 690 C CA . LYS A 1 85 ? -15.350 8.630 4.762 1.00 86.75 85 LYS A CA 1
ATOM 691 C C . LYS A 1 85 ? -15.688 7.218 4.284 1.00 86.75 85 LYS A C 1
ATOM 693 O O . LYS A 1 85 ? -16.254 7.052 3.206 1.00 86.75 85 LYS A O 1
ATOM 698 N N . MET A 1 86 ? -15.338 6.225 5.090 1.00 89.81 86 MET A N 1
ATOM 699 C CA . MET A 1 86 ? -15.510 4.805 4.791 1.00 89.81 86 MET A CA 1
ATOM 700 C C . MET A 1 86 ? -16.102 4.101 6.007 1.00 89.81 86 MET A C 1
ATOM 702 O O . MET A 1 86 ? -15.860 4.513 7.144 1.00 89.81 86 MET A O 1
ATOM 706 N N . ASP A 1 87 ? -16.880 3.050 5.761 1.00 94.31 87 ASP A N 1
ATOM 707 C CA . ASP A 1 87 ? -17.297 2.132 6.818 1.00 94.31 87 ASP A CA 1
ATOM 708 C C . ASP A 1 87 ? -16.086 1.312 7.319 1.00 94.31 87 ASP A C 1
ATOM 710 O O . ASP A 1 87 ? -15.073 1.183 6.629 1.00 94.31 87 ASP A O 1
ATOM 714 N N . MET A 1 88 ? -16.190 0.757 8.527 1.00 93.81 88 MET A N 1
ATOM 715 C CA . MET A 1 88 ? -15.148 -0.068 9.141 1.00 93.81 88 MET A CA 1
ATOM 716 C C . MET A 1 88 ? -14.757 -1.280 8.281 1.00 93.81 88 MET A C 1
ATOM 718 O O . MET A 1 88 ? -13.566 -1.540 8.126 1.00 93.81 88 MET A O 1
ATOM 722 N N . ALA A 1 89 ? -15.720 -2.003 7.699 1.00 95.38 89 ALA A N 1
ATOM 723 C CA . ALA A 1 89 ? -15.437 -3.150 6.834 1.00 95.38 89 ALA A CA 1
ATOM 724 C C . ALA A 1 89 ? -14.631 -2.717 5.604 1.00 95.38 89 ALA A C 1
ATOM 726 O O . ALA A 1 89 ? -13.593 -3.309 5.302 1.00 95.38 89 ALA A O 1
ATOM 727 N N . THR A 1 90 ? -15.041 -1.612 4.978 1.00 95.56 90 THR A N 1
ATOM 728 C CA . THR A 1 90 ? -14.315 -1.017 3.851 1.00 95.56 90 THR A CA 1
ATOM 729 C C . THR A 1 90 ? -12.893 -0.580 4.250 1.00 95.56 90 THR A C 1
ATOM 731 O O . THR A 1 90 ? -11.957 -0.794 3.484 1.00 95.56 90 THR A O 1
ATOM 734 N N . ILE A 1 91 ? -12.685 -0.002 5.446 1.00 95.50 91 ILE A N 1
ATOM 735 C CA . ILE A 1 91 ? -11.338 0.367 5.937 1.00 95.50 91 ILE A CA 1
ATOM 736 C C . ILE A 1 91 ? -10.430 -0.864 5.992 1.00 95.50 91 ILE A C 1
ATOM 738 O O . ILE A 1 91 ? -9.282 -0.800 5.547 1.00 95.50 91 ILE A O 1
ATOM 742 N N . TYR A 1 92 ? -10.920 -1.985 6.524 1.00 96.38 92 TYR A N 1
ATOM 743 C CA . TYR A 1 92 ? -10.121 -3.206 6.625 1.00 96.38 92 TYR A CA 1
ATOM 744 C C . TYR A 1 92 ? -9.835 -3.836 5.260 1.00 96.38 92 TYR A C 1
ATOM 746 O O . TYR A 1 92 ? -8.712 -4.284 5.019 1.00 96.38 92 TYR A O 1
ATOM 754 N N . GLU A 1 93 ? -10.810 -3.830 4.355 1.00 96.19 93 GLU A N 1
ATOM 755 C CA . GLU A 1 93 ? -10.627 -4.336 2.996 1.00 96.19 93 GLU A CA 1
ATOM 756 C C . GLU A 1 93 ? -9.583 -3.517 2.221 1.00 96.19 93 GLU A C 1
ATOM 758 O O . GLU A 1 93 ? -8.634 -4.076 1.666 1.00 96.19 93 GLU A O 1
ATOM 763 N N . GLU A 1 94 ? -9.703 -2.188 2.234 1.00 96.06 94 GLU A N 1
ATOM 764 C CA . GLU A 1 94 ? -8.741 -1.299 1.574 1.00 96.06 94 GLU A CA 1
ATOM 765 C C . GLU A 1 94 ? -7.360 -1.372 2.228 1.00 96.06 94 GLU A C 1
ATOM 767 O O . GLU A 1 94 ? -6.348 -1.314 1.537 1.00 96.06 94 GLU A O 1
ATOM 772 N N . THR A 1 95 ? -7.290 -1.595 3.542 1.00 96.88 95 THR A N 1
ATOM 773 C CA . THR A 1 95 ? -6.016 -1.863 4.224 1.00 96.88 95 THR A CA 1
ATOM 774 C C . THR A 1 95 ? -5.332 -3.098 3.661 1.00 96.88 95 THR A C 1
ATOM 776 O O . THR A 1 95 ? -4.141 -3.057 3.352 1.00 96.88 95 THR A O 1
ATOM 779 N N . TYR A 1 96 ? -6.068 -4.199 3.510 1.00 97.06 96 TYR A N 1
ATOM 780 C CA . TYR A 1 96 ? -5.509 -5.422 2.949 1.00 97.06 96 TYR A CA 1
ATOM 781 C C . TYR A 1 96 ? -4.995 -5.195 1.522 1.00 97.06 96 TYR A C 1
ATOM 783 O O . TYR A 1 96 ? -3.849 -5.535 1.217 1.00 97.06 96 TYR A O 1
ATOM 791 N N . LYS A 1 97 ? -5.804 -4.559 0.667 1.00 96.12 97 LYS A N 1
ATOM 792 C CA . LYS A 1 97 ? -5.414 -4.222 -0.709 1.00 96.12 97 LYS A CA 1
ATOM 793 C C . LYS A 1 97 ? -4.179 -3.326 -0.743 1.00 96.12 97 LYS A C 1
ATOM 795 O O . LYS A 1 97 ? -3.259 -3.592 -1.514 1.00 96.12 97 LYS A O 1
ATOM 800 N N . TYR A 1 98 ? -4.124 -2.310 0.115 1.00 96.62 98 TYR A N 1
ATOM 801 C CA . TYR A 1 98 ? -2.991 -1.396 0.175 1.00 96.62 98 TYR A CA 1
ATOM 802 C C . TYR A 1 98 ? -1.707 -2.102 0.623 1.00 96.62 98 TYR A C 1
ATOM 804 O O . TYR A 1 98 ? -0.658 -1.905 0.018 1.00 96.62 98 TYR A O 1
ATOM 812 N N . ILE A 1 99 ? -1.781 -3.013 1.599 1.00 97.19 99 ILE A N 1
ATOM 813 C CA . ILE A 1 99 ? -0.632 -3.845 1.997 1.00 97.19 99 ILE A CA 1
ATOM 814 C C . ILE A 1 99 ? -0.148 -4.711 0.827 1.00 97.19 99 ILE A C 1
ATOM 816 O O . ILE A 1 99 ? 1.059 -4.822 0.608 1.00 97.19 99 ILE A O 1
ATOM 820 N N . MET A 1 100 ? -1.061 -5.327 0.073 1.00 97.88 100 MET A N 1
ATOM 821 C CA . MET A 1 100 ? -0.694 -6.139 -1.093 1.00 97.88 100 MET A CA 1
ATOM 822 C C . MET A 1 100 ? -0.034 -5.296 -2.187 1.00 97.88 100 MET A C 1
ATOM 824 O O . MET A 1 100 ? 0.978 -5.713 -2.750 1.00 97.88 100 MET A O 1
ATOM 828 N N . PHE A 1 101 ? -0.552 -4.093 -2.429 1.00 96.62 101 PHE A N 1
ATOM 829 C CA . PHE A 1 101 ? 0.066 -3.117 -3.320 1.00 96.62 101 PHE A CA 1
ATOM 830 C C . PHE A 1 101 ? 1.483 -2.740 -2.863 1.00 96.62 101 PHE A C 1
ATOM 832 O O . PHE A 1 101 ? 2.415 -2.814 -3.659 1.00 96.62 101 PHE A O 1
ATOM 839 N N . LEU A 1 102 ? 1.677 -2.409 -1.583 1.00 95.88 102 LEU A N 1
ATOM 840 C CA . LEU A 1 102 ? 2.996 -2.057 -1.049 1.00 95.88 102 LEU A CA 1
ATOM 841 C C . LEU A 1 102 ? 3.990 -3.214 -1.179 1.00 95.88 102 LEU A C 1
ATOM 843 O O . LEU A 1 102 ? 5.132 -2.999 -1.577 1.00 95.88 102 LEU A O 1
ATOM 847 N N . LYS A 1 103 ? 3.559 -4.451 -0.907 1.00 97.19 103 LYS A N 1
ATOM 848 C CA . LYS A 1 103 ? 4.391 -5.646 -1.113 1.00 97.19 103 LYS A CA 1
ATOM 849 C C . LYS A 1 103 ? 4.806 -5.811 -2.574 1.00 97.19 103 LYS A C 1
ATOM 851 O O . LYS A 1 103 ? 5.972 -6.091 -2.839 1.00 97.19 103 LYS A O 1
ATOM 856 N N . ALA A 1 104 ? 3.879 -5.615 -3.511 1.00 95.88 104 ALA A N 1
ATOM 857 C CA . ALA A 1 104 ? 4.190 -5.651 -4.937 1.00 95.88 104 ALA A CA 1
ATOM 858 C C . ALA A 1 104 ? 5.182 -4.541 -5.318 1.00 95.88 104 ALA A C 1
ATOM 860 O O . ALA A 1 104 ? 6.168 -4.809 -6.002 1.00 95.88 104 ALA A O 1
ATOM 861 N N . GLN A 1 105 ? 4.978 -3.322 -4.810 1.00 94.94 105 GLN A N 1
ATOM 862 C CA . GLN A 1 105 ? 5.868 -2.194 -5.065 1.00 94.94 105 GLN A CA 1
ATOM 863 C C . GLN A 1 105 ? 7.286 -2.454 -4.541 1.00 94.94 105 GLN A C 1
ATOM 865 O O . GLN A 1 105 ? 8.243 -2.175 -5.261 1.00 94.94 105 GLN A O 1
ATOM 870 N N . ILE A 1 106 ? 7.428 -3.018 -3.337 1.00 94.69 106 ILE A N 1
ATOM 871 C CA . ILE A 1 106 ? 8.727 -3.412 -2.768 1.00 94.69 106 ILE A CA 1
ATOM 872 C C . ILE A 1 106 ? 9.390 -4.474 -3.646 1.00 94.69 106 ILE A C 1
ATOM 874 O O . ILE A 1 106 ? 10.527 -4.282 -4.057 1.00 94.69 106 ILE A O 1
ATOM 878 N N . SER A 1 107 ? 8.667 -5.537 -4.012 1.00 94.25 107 SER A N 1
ATOM 879 C CA . SER A 1 107 ? 9.208 -6.613 -4.854 1.00 94.25 107 SER A CA 1
ATOM 880 C C . SER A 1 107 ? 9.712 -6.101 -6.209 1.00 94.25 107 SER A C 1
ATOM 882 O O . SER A 1 107 ? 10.781 -6.502 -6.672 1.00 94.25 107 SER A O 1
ATOM 884 N N . VAL A 1 108 ? 8.983 -5.170 -6.832 1.00 91.81 108 VAL A N 1
ATOM 885 C CA . VAL A 1 108 ? 9.434 -4.516 -8.067 1.00 91.81 108 VAL A CA 1
ATOM 886 C C . VAL A 1 108 ? 10.696 -3.697 -7.810 1.00 91.81 108 VAL A C 1
ATOM 888 O O . VAL A 1 108 ? 11.652 -3.826 -8.569 1.00 91.81 108 VAL A O 1
ATOM 891 N N . LEU A 1 109 ? 10.743 -2.889 -6.751 1.00 90.25 109 LEU A N 1
ATOM 892 C CA . LEU A 1 109 ? 11.911 -2.056 -6.444 1.00 90.25 109 LEU A CA 1
ATOM 893 C C . LEU A 1 109 ? 13.160 -2.884 -6.105 1.00 90.25 109 LEU A C 1
ATOM 895 O O . LEU A 1 109 ? 14.254 -2.508 -6.511 1.00 90.25 109 LEU A O 1
ATOM 899 N N . GLU A 1 110 ? 13.014 -4.026 -5.436 1.00 90.88 110 GLU A N 1
ATOM 900 C CA . GLU A 1 110 ? 14.123 -4.947 -5.136 1.00 90.88 110 GLU A CA 1
ATOM 901 C C . GLU A 1 110 ? 14.742 -5.559 -6.399 1.00 90.88 110 GLU A C 1
ATOM 903 O O . GLU A 1 110 ? 15.942 -5.816 -6.443 1.00 90.88 110 GLU A O 1
ATOM 908 N N . SER A 1 111 ? 13.944 -5.753 -7.453 1.00 87.88 111 SER A N 1
ATOM 909 C CA . SER A 1 111 ? 14.438 -6.239 -8.749 1.00 87.88 111 SER A CA 1
ATOM 910 C C . SER A 1 111 ? 15.138 -5.160 -9.588 1.00 87.88 111 SER A C 1
ATOM 912 O O . SER A 1 111 ? 15.546 -5.421 -10.722 1.00 87.88 111 SER A O 1
ATOM 914 N N . MET A 1 112 ? 15.235 -3.927 -9.084 1.00 87.25 112 MET A N 1
ATOM 915 C CA . MET A 1 112 ? 15.796 -2.810 -9.834 1.00 87.25 112 MET A CA 1
ATOM 916 C C . MET A 1 112 ? 17.323 -2.918 -9.900 1.00 87.25 112 MET A C 1
ATOM 918 O O . MET A 1 112 ? 17.977 -3.034 -8.862 1.00 87.25 112 MET A O 1
ATOM 922 N N . PRO A 1 113 ? 17.929 -2.849 -11.097 1.00 80.44 113 PRO A N 1
ATOM 923 C CA . PRO A 1 113 ? 19.375 -2.860 -11.209 1.00 80.44 113 PRO A CA 1
ATOM 924 C C . PRO A 1 113 ? 19.952 -1.582 -10.590 1.00 80.44 113 PRO A C 1
ATOM 926 O O . PRO A 1 113 ? 19.519 -0.465 -10.873 1.00 80.44 113 PRO A O 1
ATOM 929 N N . VAL A 1 114 ? 20.963 -1.762 -9.740 1.00 70.62 114 VAL A N 1
ATOM 930 C CA . VAL A 1 114 ? 21.677 -0.668 -9.058 1.00 70.62 114 VAL A CA 1
ATOM 931 C C . VAL A 1 114 ? 22.502 0.156 -10.053 1.00 70.62 114 VAL A C 1
ATOM 933 O O . VAL A 1 114 ? 22.728 1.350 -9.860 1.00 70.62 114 VAL A O 1
ATOM 936 N N . VAL A 1 115 ? 22.921 -0.466 -11.157 1.00 63.22 115 VAL A N 1
ATOM 937 C CA . VAL A 1 115 ? 23.629 0.202 -12.245 1.00 63.22 115 VAL A CA 1
ATOM 938 C C . VAL A 1 115 ? 22.614 0.783 -13.222 1.00 63.22 115 VAL A C 1
ATOM 940 O O . VAL A 1 115 ? 21.952 0.066 -13.966 1.00 63.22 115 VAL A O 1
ATOM 943 N N . SER A 1 116 ? 22.496 2.111 -13.235 1.00 57.16 116 SER A N 1
ATOM 944 C CA . SER A 1 116 ? 21.913 2.796 -14.386 1.00 57.16 116 SER A CA 1
ATOM 945 C C . SER A 1 116 ? 22.838 2.497 -15.560 1.00 57.16 116 SER A C 1
ATOM 947 O O . SER A 1 116 ? 23.946 3.023 -15.614 1.00 57.16 116 SER A O 1
ATOM 949 N N . CYS A 1 117 ? 22.455 1.580 -16.445 1.00 44.09 117 CYS A N 1
ATOM 950 C CA . CYS A 1 117 ? 23.220 1.319 -17.652 1.00 44.09 117 CYS A CA 1
ATOM 951 C C . CYS A 1 117 ? 23.306 2.634 -18.439 1.00 44.09 117 CYS A C 1
ATOM 953 O O . CYS A 1 117 ? 22.319 3.094 -19.008 1.00 44.09 117 CYS A O 1
ATOM 955 N N . SER A 1 118 ? 24.488 3.255 -18.445 1.00 47.00 118 SER A N 1
ATOM 956 C CA . SER A 1 118 ? 24.777 4.543 -19.096 1.00 47.00 118 SER A CA 1
ATOM 957 C C . SER A 1 118 ? 24.638 4.520 -20.625 1.00 47.00 118 SER A C 1
ATOM 959 O O . SER A 1 118 ? 24.995 5.481 -21.301 1.00 47.00 118 SER A O 1
ATOM 961 N N . SER A 1 119 ? 24.114 3.441 -21.198 1.00 45.28 119 SER A N 1
ATOM 962 C CA . SER A 1 119 ? 23.918 3.258 -22.631 1.00 45.28 119 SER A CA 1
ATOM 963 C C . SER A 1 119 ? 22.486 3.609 -23.021 1.00 45.28 119 SER A C 1
ATOM 965 O O . SER A 1 119 ? 21.737 2.741 -23.442 1.00 45.28 119 SER A O 1
ATOM 967 N N . SER A 1 120 ? 22.106 4.872 -22.815 1.00 44.31 120 SER A N 1
ATOM 968 C CA . SER A 1 120 ? 21.140 5.612 -23.642 1.00 44.31 120 SER A CA 1
ATOM 969 C C . SER A 1 120 ? 20.893 6.979 -23.013 1.00 44.31 120 SER A C 1
ATOM 971 O O . SER A 1 120 ? 19.916 7.213 -22.304 1.00 44.31 120 SER A O 1
ATOM 973 N N . SER A 1 121 ? 21.761 7.930 -23.339 1.00 48.66 121 SER A N 1
ATOM 974 C CA . SER A 1 121 ? 21.548 9.376 -23.201 1.00 48.66 121 SER A CA 1
ATOM 975 C C . SER A 1 121 ? 20.417 9.904 -24.109 1.00 48.66 121 SER A C 1
ATOM 977 O O . SER A 1 121 ? 20.486 11.010 -24.638 1.00 48.66 121 SER A O 1
ATOM 979 N N . SER A 1 122 ? 19.357 9.123 -24.328 1.00 49.12 122 SER A N 1
ATOM 980 C CA . SER A 1 122 ? 18.364 9.391 -25.368 1.00 49.12 122 SER A CA 1
ATOM 981 C C . SER A 1 122 ? 16.988 8.797 -25.068 1.00 49.12 122 SER A C 1
ATOM 983 O O . SER A 1 122 ? 16.396 8.152 -25.923 1.00 49.12 122 SER A O 1
ATOM 985 N N . CYS A 1 123 ? 16.419 9.021 -23.879 1.00 38.53 123 CYS A N 1
ATOM 986 C CA . CYS A 1 123 ? 14.968 8.830 -23.721 1.00 38.53 123 CYS A CA 1
ATOM 987 C C . CYS A 1 123 ? 14.309 9.604 -22.574 1.00 38.53 123 CYS A C 1
ATOM 989 O O . CYS A 1 123 ? 13.347 9.113 -22.015 1.00 38.53 123 CYS A O 1
ATOM 991 N N . LEU A 1 124 ? 14.741 10.833 -22.275 1.00 46.03 124 LEU A N 1
ATOM 992 C CA . LEU A 1 124 ? 13.857 11.880 -21.742 1.00 46.03 124 LEU A CA 1
ATOM 993 C C . LEU A 1 124 ? 14.392 13.247 -22.194 1.00 46.03 124 LEU A C 1
ATOM 995 O O . LEU A 1 124 ? 14.822 14.061 -21.387 1.00 46.03 124 LEU A O 1
ATOM 999 N N . ASN A 1 125 ? 14.295 13.555 -23.491 1.00 46.03 125 ASN A N 1
ATOM 1000 C CA . ASN A 1 125 ? 14.136 14.956 -23.904 1.00 46.03 125 ASN A CA 1
ATOM 1001 C C . ASN A 1 125 ? 12.723 15.422 -23.501 1.00 46.03 125 ASN A C 1
ATOM 1003 O O . ASN A 1 125 ? 11.940 15.888 -24.328 1.00 46.03 125 ASN A O 1
ATOM 1007 N N . LEU A 1 126 ? 12.363 15.271 -22.220 1.00 47.78 126 LEU A N 1
ATOM 1008 C CA . LEU A 1 126 ? 11.288 16.050 -21.633 1.00 47.78 126 LEU A CA 1
ATOM 1009 C C . LEU A 1 126 ? 11.897 17.438 -21.487 1.00 47.78 126 LEU A C 1
ATOM 1011 O O . LEU A 1 126 ? 12.585 17.717 -20.511 1.00 47.78 126 LEU A O 1
ATOM 1015 N N . GLY A 1 127 ? 11.792 18.198 -22.580 1.00 44.22 127 GLY A N 1
ATOM 1016 C CA . GLY A 1 127 ? 12.633 19.342 -22.894 1.00 44.22 127 GLY A CA 1
ATOM 1017 C C . GLY A 1 127 ? 13.019 20.157 -21.669 1.00 44.22 127 GLY A C 1
ATOM 1018 O O . GLY A 1 127 ? 12.153 20.550 -20.885 1.00 44.22 127 GLY A O 1
ATOM 1019 N N . SER A 1 128 ? 14.316 20.456 -21.578 1.00 50.94 128 SER A N 1
ATOM 1020 C CA . SER A 1 128 ? 14.978 21.352 -20.620 1.00 50.94 128 SER A CA 1
ATOM 1021 C C . SER A 1 128 ? 14.391 22.786 -20.565 1.00 50.94 128 SER A C 1
ATOM 1023 O O . SER A 1 128 ? 15.050 23.707 -20.095 1.00 50.94 128 SER A O 1
ATOM 1025 N N . GLY A 1 129 ? 13.163 23.004 -21.042 1.00 50.75 129 GLY A N 1
ATOM 1026 C CA . GLY A 1 129 ? 12.466 24.281 -21.071 1.00 50.75 129 GLY A CA 1
ATOM 1027 C C . GLY A 1 129 ? 10.935 24.194 -21.072 1.00 50.75 129 GLY A C 1
ATOM 1028 O O . GLY A 1 129 ? 10.314 25.184 -21.439 1.00 50.75 129 GLY A O 1
ATOM 1029 N N . ASN A 1 130 ? 10.292 23.072 -20.701 1.00 54.00 130 ASN A N 1
ATOM 1030 C CA . ASN A 1 130 ? 8.823 23.030 -20.600 1.00 54.00 130 ASN A CA 1
ATOM 1031 C C . ASN A 1 130 ? 8.359 23.355 -19.158 1.00 54.00 130 ASN A C 1
ATOM 1033 O O . ASN A 1 130 ? 8.501 22.502 -18.276 1.00 54.00 130 ASN A O 1
ATOM 1037 N N . PRO A 1 131 ? 7.777 24.545 -18.882 1.00 56.75 131 PRO A N 1
ATOM 1038 C CA . PRO A 1 131 ? 7.457 24.986 -17.519 1.00 56.75 131 PRO A CA 1
ATOM 1039 C C . PRO A 1 131 ? 6.407 24.114 -16.814 1.00 56.75 131 PRO A C 1
ATOM 1041 O O . PRO A 1 131 ? 6.250 24.201 -15.599 1.00 56.75 131 PRO A O 1
ATOM 1044 N N . ARG A 1 132 ? 5.690 23.259 -17.559 1.00 60.12 132 ARG A N 1
ATOM 1045 C CA . ARG A 1 132 ? 4.625 22.396 -17.026 1.00 60.12 132 ARG A CA 1
ATOM 1046 C C . ARG A 1 132 ? 5.109 21.305 -16.069 1.00 60.12 132 ARG A C 1
ATOM 1048 O O . ARG A 1 132 ? 4.309 20.846 -15.263 1.00 60.12 132 ARG A O 1
ATOM 1055 N N . TYR A 1 133 ? 6.377 20.898 -16.143 1.00 58.59 133 TYR A N 1
ATOM 1056 C CA . TYR A 1 133 ? 6.920 19.809 -15.313 1.00 58.59 133 TYR A CA 1
ATOM 1057 C C . TYR A 1 133 ? 7.753 20.291 -14.115 1.00 58.59 133 TYR A C 1
ATOM 1059 O O . TYR A 1 133 ? 8.247 19.473 -13.336 1.00 58.59 133 TYR A O 1
ATOM 1067 N N . GLY A 1 134 ? 7.865 21.611 -13.923 1.00 64.69 134 GLY A N 1
ATOM 1068 C CA . GLY A 1 134 ? 8.534 22.211 -12.769 1.00 64.69 134 GLY A CA 1
ATOM 1069 C C . GLY A 1 134 ? 9.958 21.689 -12.527 1.00 64.69 134 GLY A C 1
ATOM 1070 O O . GLY A 1 134 ? 10.661 21.262 -13.440 1.00 64.69 134 GLY A O 1
ATOM 1071 N N . GLY A 1 135 ? 10.388 21.719 -11.263 1.00 69.94 135 GLY A N 1
ATOM 1072 C CA . GLY A 1 135 ? 11.745 21.346 -10.843 1.00 69.94 135 GLY A CA 1
ATOM 1073 C C . GLY A 1 135 ? 12.094 19.853 -10.936 1.00 69.94 135 GLY A C 1
ATOM 1074 O O . GLY A 1 135 ? 13.250 19.507 -10.703 1.00 69.94 135 GLY A O 1
ATOM 1075 N N . LEU A 1 136 ? 11.149 18.971 -11.292 1.00 70.56 136 LEU A N 1
ATOM 1076 C CA . LEU A 1 136 ? 11.400 17.523 -11.381 1.00 70.56 136 LEU A CA 1
ATOM 1077 C C . LEU A 1 136 ? 12.364 17.165 -12.519 1.00 70.56 136 LEU A C 1
ATOM 1079 O O . LEU A 1 136 ? 13.094 16.187 -12.407 1.00 70.56 136 LEU A O 1
ATOM 1083 N N . GLY A 1 137 ? 12.429 17.985 -13.574 1.00 70.62 137 GLY A N 1
ATOM 1084 C CA . GLY A 1 137 ? 13.380 17.798 -14.676 1.00 70.62 137 GLY A CA 1
ATOM 1085 C C . GLY A 1 137 ? 14.848 18.027 -14.290 1.00 70.62 137 GLY A C 1
ATOM 1086 O O . GLY A 1 137 ? 15.738 17.639 -15.037 1.00 70.62 137 GLY A O 1
ATOM 1087 N N . LYS A 1 138 ? 15.114 18.640 -13.126 1.00 81.69 138 LYS A N 1
ATOM 1088 C CA . LYS A 1 138 ? 16.473 18.848 -12.595 1.00 81.69 138 LYS A CA 1
ATOM 1089 C C . LYS A 1 138 ? 16.963 17.664 -11.747 1.00 81.69 138 LYS A C 1
ATOM 1091 O O . LYS A 1 138 ? 18.137 17.614 -11.387 1.00 81.69 138 LYS A O 1
ATOM 1096 N N . LEU A 1 139 ? 16.072 16.742 -11.388 1.00 81.38 139 LEU A N 1
ATOM 1097 C CA . LEU A 1 139 ? 16.377 15.629 -10.498 1.00 81.38 139 LEU A CA 1
ATOM 1098 C C . LEU A 1 139 ? 17.015 14.467 -11.266 1.00 81.38 139 LEU A C 1
ATOM 1100 O O . LEU A 1 139 ? 16.610 14.130 -12.377 1.00 81.38 139 LEU A O 1
ATOM 1104 N N . ASN A 1 140 ? 17.993 13.816 -10.639 1.00 85.06 140 ASN A N 1
ATOM 1105 C CA . ASN A 1 140 ? 18.530 12.551 -11.134 1.00 85.06 140 ASN A CA 1
ATOM 1106 C C . ASN A 1 140 ? 17.436 11.465 -11.096 1.00 85.06 140 ASN A C 1
ATOM 1108 O O . ASN A 1 140 ? 16.537 11.514 -10.256 1.00 85.06 140 ASN A O 1
ATOM 1112 N N . ARG A 1 141 ? 17.564 10.429 -11.933 1.00 83.50 141 ARG A N 1
ATOM 1113 C CA . ARG A 1 141 ? 16.715 9.226 -11.964 1.00 83.50 141 ARG A CA 1
ATOM 1114 C C . ARG A 1 141 ? 16.332 8.745 -10.562 1.00 83.50 141 ARG A C 1
ATOM 1116 O O . ARG A 1 141 ? 15.152 8.561 -10.292 1.00 83.50 141 ARG A O 1
ATOM 1123 N N . GLN A 1 142 ? 17.308 8.582 -9.664 1.00 84.69 142 GLN A N 1
ATOM 1124 C CA . GLN A 1 142 ? 17.045 8.076 -8.313 1.00 84.69 142 GLN A CA 1
ATOM 1125 C C . GLN A 1 142 ? 16.166 9.022 -7.486 1.00 84.69 142 GLN A C 1
ATOM 1127 O O . GLN A 1 142 ? 15.259 8.570 -6.798 1.00 84.69 142 GLN A O 1
ATOM 1132 N N . GLN A 1 143 ? 16.402 10.329 -7.596 1.00 87.94 143 GLN A N 1
ATOM 1133 C CA . GLN A 1 143 ? 15.621 11.348 -6.896 1.00 87.94 143 GLN A CA 1
ATOM 1134 C C . GLN A 1 143 ? 14.193 11.417 -7.445 1.00 87.94 143 GLN A C 1
ATOM 1136 O O . GLN A 1 143 ? 13.244 11.534 -6.677 1.00 87.94 143 GLN A O 1
ATOM 1141 N N . VAL A 1 144 ? 14.018 11.298 -8.766 1.00 88.25 144 VAL A N 1
ATOM 1142 C CA . VAL A 1 144 ? 12.684 11.227 -9.381 1.00 88.25 144 VAL A CA 1
ATOM 1143 C C . VAL A 1 144 ? 11.937 9.983 -8.900 1.00 88.25 144 VAL A C 1
ATOM 1145 O O . VAL A 1 144 ? 10.784 10.094 -8.491 1.00 88.25 144 VAL A O 1
ATOM 1148 N N . LEU A 1 145 ? 12.587 8.814 -8.903 1.00 87.44 145 LEU A N 1
ATOM 1149 C CA . LEU A 1 145 ? 11.998 7.568 -8.404 1.00 87.44 145 LEU A CA 1
ATOM 1150 C C . LEU A 1 145 ? 11.588 7.686 -6.934 1.00 87.44 145 LEU A C 1
ATOM 1152 O O . LEU A 1 145 ? 10.469 7.321 -6.585 1.00 87.44 145 LEU A O 1
ATOM 1156 N N . GLU A 1 146 ? 12.454 8.246 -6.092 1.00 89.62 146 GLU A N 1
ATOM 1157 C CA . GLU A 1 146 ? 12.170 8.465 -4.674 1.00 89.62 146 GLU A CA 1
ATOM 1158 C C . GLU A 1 146 ? 10.969 9.397 -4.471 1.00 89.62 146 GLU A C 1
ATOM 1160 O O . GLU A 1 146 ? 10.068 9.086 -3.691 1.00 89.62 146 GLU A O 1
ATOM 1165 N N . VAL A 1 147 ? 10.905 10.505 -5.216 1.00 91.00 147 VAL A N 1
ATOM 1166 C CA . VAL A 1 147 ? 9.768 11.432 -5.166 1.00 91.00 147 VAL A CA 1
ATOM 1167 C C . VAL A 1 147 ? 8.477 10.743 -5.612 1.00 91.00 147 VAL A C 1
ATOM 1169 O O . VAL A 1 147 ? 7.451 10.905 -4.953 1.00 91.00 147 VAL A O 1
ATOM 1172 N N . MET A 1 148 ? 8.504 9.952 -6.688 1.00 90.50 148 MET A N 1
ATOM 1173 C CA . MET A 1 148 ? 7.316 9.233 -7.169 1.00 90.50 148 MET A CA 1
ATOM 1174 C C . MET A 1 148 ? 6.842 8.158 -6.185 1.00 90.50 148 MET A C 1
ATOM 1176 O O . MET A 1 148 ? 5.639 8.011 -5.984 1.00 90.50 148 MET A O 1
ATOM 1180 N N . VAL A 1 149 ? 7.761 7.419 -5.560 1.00 91.06 149 VAL A N 1
ATOM 1181 C CA . VAL A 1 149 ? 7.415 6.344 -4.617 1.00 91.06 149 VAL A CA 1
ATOM 1182 C C . VAL A 1 149 ? 6.921 6.901 -3.285 1.0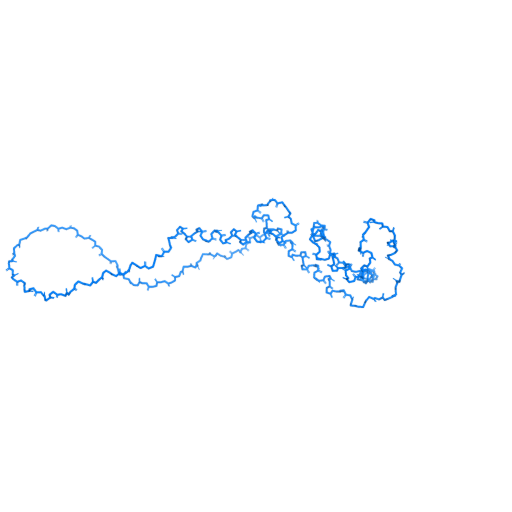0 91.06 149 VAL A C 1
ATOM 1184 O O . VAL A 1 149 ? 6.009 6.324 -2.704 1.00 91.06 149 VAL A O 1
ATOM 1187 N N . ASN A 1 150 ? 7.472 8.018 -2.802 1.00 91.19 150 ASN A N 1
ATOM 1188 C CA . ASN A 1 150 ? 7.157 8.552 -1.470 1.00 91.19 150 ASN A CA 1
ATOM 1189 C C . ASN A 1 150 ? 6.094 9.662 -1.464 1.00 91.19 150 ASN A C 1
ATOM 1191 O O . ASN A 1 150 ? 5.574 10.006 -0.404 1.00 91.19 150 ASN A O 1
ATOM 1195 N N . SER A 1 151 ? 5.755 10.239 -2.619 1.00 93.12 151 SER A N 1
ATOM 1196 C CA . SER A 1 151 ? 4.728 11.282 -2.704 1.00 93.12 151 SER A CA 1
ATOM 1197 C C . SER A 1 151 ? 3.327 10.713 -2.422 1.00 93.12 151 SER A C 1
ATOM 1199 O O . SER A 1 151 ? 2.891 9.819 -3.152 1.00 93.12 151 SER A O 1
ATOM 1201 N N . PRO A 1 152 ? 2.561 11.261 -1.453 1.00 91.50 152 PRO A N 1
ATOM 1202 C CA . PRO A 1 152 ? 1.212 10.780 -1.132 1.00 91.50 152 PRO A CA 1
ATOM 1203 C C . PRO A 1 152 ? 0.248 10.810 -2.324 1.00 91.50 152 PRO A C 1
ATOM 1205 O O . PRO A 1 152 ? -0.547 9.894 -2.518 1.00 91.50 152 PRO A O 1
ATOM 1208 N N . VAL A 1 153 ? 0.356 11.845 -3.165 1.00 91.88 153 VAL A N 1
ATOM 1209 C CA . VAL A 1 153 ? -0.469 11.992 -4.375 1.00 91.88 153 VAL A CA 1
ATOM 1210 C C . VAL A 1 153 ? -0.114 10.925 -5.408 1.00 91.88 153 VAL A C 1
ATOM 1212 O O . VAL A 1 153 ? -0.986 10.391 -6.086 1.00 91.88 153 VAL A O 1
ATOM 1215 N N . SER A 1 154 ? 1.170 10.588 -5.527 1.00 93.06 154 SER A N 1
ATOM 1216 C CA . SER A 1 154 ? 1.601 9.536 -6.449 1.00 93.06 154 SER A CA 1
ATOM 1217 C C . SER A 1 154 ? 1.150 8.169 -5.945 1.00 93.06 154 SER A C 1
ATOM 1219 O O . SER A 1 154 ? 0.557 7.411 -6.709 1.00 93.06 154 SER A O 1
ATOM 1221 N N . GLN A 1 155 ? 1.337 7.880 -4.654 1.00 93.75 155 GLN A N 1
ATOM 1222 C CA . GLN A 1 155 ? 0.888 6.630 -4.039 1.00 93.75 155 GLN A CA 1
ATOM 1223 C C . GLN A 1 155 ? -0.621 6.414 -4.193 1.00 93.75 155 GLN A C 1
ATOM 1225 O O . GLN A 1 155 ? -1.029 5.299 -4.512 1.00 93.75 155 GLN A O 1
ATOM 1230 N N . SER A 1 156 ? -1.453 7.453 -4.046 1.00 93.50 156 SER A N 1
ATOM 1231 C CA . SER A 1 156 ? -2.904 7.311 -4.224 1.00 93.50 156 SER A CA 1
ATOM 1232 C C . SER A 1 156 ? -3.311 7.006 -5.659 1.00 93.50 156 SER A C 1
ATOM 1234 O O . SER A 1 156 ? -4.157 6.135 -5.886 1.00 93.50 156 SER A O 1
ATOM 1236 N N . VAL A 1 157 ? -2.667 7.640 -6.639 1.00 94.12 157 VAL A N 1
ATOM 1237 C CA . VAL A 1 157 ? -2.899 7.358 -8.061 1.00 94.12 157 VAL A CA 1
ATOM 1238 C C . VAL A 1 157 ? -2.415 5.957 -8.433 1.00 94.12 157 VAL A C 1
ATOM 1240 O O . VAL A 1 157 ? -3.135 5.222 -9.110 1.00 94.12 157 VAL A O 1
ATOM 1243 N N . LEU A 1 158 ? -1.218 5.575 -7.989 1.00 94.69 158 LEU A N 1
ATOM 1244 C CA . LEU A 1 158 ? -0.614 4.269 -8.261 1.00 94.69 158 LEU A CA 1
ATOM 1245 C C . LEU A 1 158 ? -1.433 3.136 -7.649 1.00 94.69 158 LEU A C 1
ATOM 1247 O O . LEU A 1 158 ? -1.769 2.185 -8.353 1.00 94.69 158 LEU A O 1
ATOM 1251 N N . TYR A 1 159 ? -1.828 3.284 -6.383 1.00 95.19 159 TYR A N 1
ATOM 1252 C CA . TYR A 1 159 ? -2.705 2.343 -5.697 1.00 95.19 159 TYR A CA 1
ATOM 1253 C C . TYR A 1 159 ? -4.045 2.198 -6.424 1.00 95.19 159 TYR A C 1
ATOM 1255 O O . TYR A 1 159 ? -4.437 1.087 -6.775 1.00 95.19 159 TYR A O 1
ATOM 1263 N N . SER A 1 160 ? -4.705 3.318 -6.740 1.00 94.12 160 SER A N 1
ATOM 1264 C CA . SER A 1 160 ? -6.003 3.307 -7.431 1.00 94.12 160 SER A CA 1
ATOM 1265 C C . SER A 1 160 ? -5.937 2.645 -8.812 1.00 94.12 160 SER A C 1
ATOM 1267 O O . SER A 1 160 ? -6.927 2.086 -9.278 1.00 94.12 160 SER A O 1
ATOM 1269 N N . ARG A 1 161 ? -4.778 2.712 -9.479 1.00 94.19 161 ARG A N 1
ATOM 1270 C CA . ARG A 1 161 ? -4.534 2.096 -10.794 1.00 94.19 161 ARG A CA 1
ATOM 1271 C C . ARG A 1 161 ? -3.904 0.704 -10.719 1.00 94.19 161 ARG A C 1
ATOM 1273 O O . ARG A 1 161 ? -3.715 0.090 -11.765 1.00 94.19 161 ARG A O 1
ATOM 1280 N N . GLY A 1 162 ? -3.530 0.225 -9.533 1.00 93.25 162 GLY A N 1
ATOM 1281 C CA . GLY A 1 162 ? -2.793 -1.030 -9.363 1.00 93.25 162 GLY A CA 1
ATOM 1282 C C . GLY A 1 162 ? -1.440 -1.054 -10.086 1.00 93.25 162 GLY A C 1
ATOM 1283 O O . GLY A 1 162 ? -1.014 -2.106 -10.554 1.00 93.25 162 GLY A O 1
ATOM 1284 N N . CYS A 1 163 ? -0.783 0.098 -10.228 1.00 93.06 163 CYS A N 1
ATOM 1285 C CA . CYS A 1 163 ? 0.466 0.232 -10.979 1.00 93.06 163 CYS A CA 1
ATOM 1286 C C . CYS A 1 163 ? 1.648 0.440 -10.031 1.00 93.06 163 CYS A C 1
ATOM 1288 O O . CYS A 1 163 ? 1.579 1.290 -9.152 1.00 93.06 163 CYS A O 1
ATOM 1290 N N . CYS A 1 164 ? 2.747 -0.286 -10.240 1.00 93.94 164 CYS A N 1
ATOM 1291 C CA . CYS A 1 164 ? 4.000 -0.066 -9.515 1.00 93.94 164 CYS A CA 1
ATOM 1292 C C . CYS A 1 164 ? 4.926 0.877 -10.294 1.00 93.94 164 CYS A C 1
ATOM 1294 O O . CYS A 1 164 ? 4.919 0.892 -11.526 1.00 93.94 164 CYS A O 1
ATOM 1296 N N . VAL A 1 165 ? 5.766 1.621 -9.578 1.00 92.12 165 VAL A N 1
ATOM 1297 C CA . VAL A 1 165 ? 6.903 2.352 -10.148 1.00 92.12 165 VAL A CA 1
ATOM 1298 C C . VAL A 1 165 ? 8.019 1.367 -10.490 1.00 92.12 165 VAL A C 1
ATOM 1300 O O . VAL A 1 165 ? 8.399 0.557 -9.645 1.00 92.12 165 VAL A O 1
ATOM 1303 N N . TYR A 1 166 ? 8.557 1.469 -11.701 1.00 88.75 166 TYR A N 1
ATOM 1304 C CA . TYR A 1 166 ? 9.725 0.731 -12.184 1.00 88.75 166 TYR A CA 1
ATOM 1305 C C . TYR A 1 166 ? 10.599 1.657 -13.036 1.00 88.75 166 TYR A C 1
ATOM 1307 O O . TYR A 1 166 ? 10.135 2.687 -13.534 1.00 88.75 166 TYR A O 1
ATOM 1315 N N . SER A 1 167 ? 11.870 1.307 -13.201 1.00 85.62 167 SER A N 1
ATOM 1316 C CA . SER A 1 167 ? 12.783 2.039 -14.076 1.00 85.62 167 SER A CA 1
ATOM 1317 C C . SER A 1 167 ? 12.713 1.550 -15.522 1.00 85.62 167 SER A C 1
ATOM 1319 O O . SER A 1 167 ? 12.229 0.456 -15.816 1.00 85.62 167 SER A O 1
ATOM 1321 N N . LEU A 1 168 ? 13.223 2.364 -16.450 1.00 82.88 168 LEU A N 1
ATOM 1322 C CA . LEU A 1 168 ? 13.242 2.014 -17.871 1.00 82.88 168 LEU A CA 1
ATOM 1323 C C . LEU A 1 168 ? 14.065 0.752 -18.133 1.00 82.88 168 LEU A C 1
ATOM 1325 O O . LEU A 1 168 ? 13.647 -0.098 -18.915 1.00 82.88 168 LEU A O 1
ATOM 1329 N N . GLU A 1 169 ? 15.195 0.589 -17.453 1.00 84.38 169 GLU A N 1
ATOM 1330 C CA . GLU A 1 169 ? 16.023 -0.600 -17.619 1.00 84.38 169 GLU A CA 1
ATOM 1331 C C . GLU A 1 169 ? 15.357 -1.878 -17.076 1.00 84.38 169 GLU A C 1
ATOM 1333 O O . GLU A 1 169 ? 15.471 -2.926 -17.709 1.00 84.38 169 GLU A O 1
ATOM 1338 N N . GLN A 1 170 ? 14.566 -1.800 -15.995 1.00 87.75 170 GLN A N 1
ATOM 1339 C CA . GLN A 1 170 ? 13.741 -2.937 -15.555 1.00 87.75 170 GLN A CA 1
ATOM 1340 C C . GLN A 1 170 ? 12.718 -3.329 -16.615 1.00 87.75 170 GLN A C 1
ATOM 1342 O O . GLN A 1 170 ? 12.538 -4.511 -16.903 1.00 87.75 170 GLN A O 1
ATOM 1347 N N . LEU A 1 171 ? 12.061 -2.335 -17.218 1.00 86.69 171 LEU A N 1
ATOM 1348 C CA . LEU A 1 171 ? 11.076 -2.583 -18.263 1.00 86.69 171 LEU A CA 1
ATOM 1349 C C . LEU A 1 171 ? 11.708 -3.274 -19.478 1.00 86.69 171 LEU A C 1
ATOM 1351 O O . LEU A 1 171 ? 11.115 -4.205 -20.024 1.00 86.69 171 LEU A O 1
ATOM 1355 N N . MET A 1 172 ? 12.909 -2.850 -19.886 1.00 85.19 172 MET A N 1
ATOM 1356 C CA . MET A 1 172 ? 13.634 -3.489 -20.989 1.00 85.19 172 MET A CA 1
ATOM 1357 C C . MET A 1 172 ? 13.974 -4.950 -20.674 1.00 85.19 172 MET A C 1
ATOM 1359 O O . MET A 1 172 ? 13.730 -5.816 -21.513 1.00 85.19 172 MET A O 1
ATOM 1363 N N . LEU A 1 173 ? 14.448 -5.239 -19.458 1.00 85.38 173 LEU A N 1
ATOM 1364 C CA . LEU A 1 173 ? 14.746 -6.608 -19.025 1.00 85.38 173 LEU A CA 1
ATOM 1365 C C . LEU A 1 173 ? 13.494 -7.492 -19.010 1.00 85.38 173 LEU A C 1
ATOM 1367 O O . LEU A 1 173 ? 13.519 -8.609 -19.527 1.00 85.38 173 LEU A O 1
ATOM 1371 N N . PHE A 1 174 ? 12.375 -6.999 -18.471 1.00 85.69 174 PHE A N 1
ATOM 1372 C CA . PHE A 1 174 ? 11.121 -7.756 -18.473 1.00 85.69 174 PHE A CA 1
ATOM 1373 C C . PHE A 1 174 ? 10.605 -8.020 -19.887 1.00 85.69 174 PHE A C 1
ATOM 1375 O O . PHE A 1 174 ? 10.104 -9.114 -20.152 1.00 85.69 174 PHE A O 1
ATOM 1382 N N . LYS A 1 175 ? 10.766 -7.060 -20.804 1.00 86.88 175 LYS A N 1
ATOM 1383 C CA . LYS A 1 175 ? 10.407 -7.238 -22.213 1.00 86.88 175 LYS A CA 1
ATOM 1384 C C . LYS A 1 175 ? 11.263 -8.317 -22.882 1.00 86.88 175 LYS A C 1
ATOM 1386 O O . LYS A 1 175 ? 10.712 -9.202 -23.529 1.00 86.88 175 LYS A O 1
ATOM 1391 N N . GLU A 1 176 ? 12.578 -8.291 -22.680 1.00 87.31 176 GLU A N 1
ATOM 1392 C CA . GLU A 1 176 ? 13.491 -9.296 -23.236 1.00 87.31 176 GLU A CA 1
ATOM 1393 C C . GLU A 1 176 ? 13.184 -10.707 -22.705 1.00 87.31 176 GLU A C 1
ATOM 1395 O O . GLU A 1 176 ? 13.126 -11.671 -23.471 1.00 87.31 176 GLU A O 1
ATOM 1400 N N . VAL A 1 177 ? 12.942 -10.837 -21.396 1.00 87.38 177 VAL A N 1
ATOM 1401 C CA . VAL A 1 177 ? 12.568 -12.116 -20.770 1.00 87.38 177 VAL A CA 1
ATOM 1402 C C . VAL A 1 177 ? 11.225 -12.618 -21.297 1.00 87.38 177 VAL A C 1
ATOM 1404 O O . VAL A 1 177 ? 11.086 -13.813 -21.566 1.00 87.38 177 VAL A O 1
ATOM 1407 N N . ALA A 1 178 ? 10.245 -11.728 -21.467 1.00 87.94 178 ALA A N 1
ATOM 1408 C CA . ALA A 1 178 ? 8.954 -12.090 -22.035 1.00 87.94 178 ALA A CA 1
ATOM 1409 C C . ALA A 1 178 ? 9.114 -12.611 -23.470 1.00 87.94 178 ALA A C 1
ATOM 1411 O O . ALA A 1 178 ? 8.640 -13.701 -23.769 1.00 87.94 178 ALA A O 1
ATOM 1412 N N . GLU A 1 179 ? 9.843 -11.901 -24.334 1.00 85.81 179 GLU A N 1
ATOM 1413 C CA . GLU A 1 179 ? 10.057 -12.299 -25.733 1.00 85.81 179 GLU A CA 1
ATOM 1414 C C . GLU A 1 179 ? 10.801 -13.636 -25.871 1.00 85.81 179 GLU A C 1
ATOM 1416 O O . GLU A 1 179 ? 10.453 -14.445 -26.733 1.00 85.81 179 GLU A O 1
ATOM 1421 N N . LYS A 1 180 ? 11.778 -13.914 -24.998 1.00 82.25 180 LYS A N 1
ATOM 1422 C CA . LYS A 1 180 ? 12.482 -15.209 -24.963 1.00 82.25 180 LYS A CA 1
ATOM 1423 C C . LYS A 1 180 ? 11.600 -16.363 -24.494 1.00 82.25 180 LYS A C 1
ATOM 1425 O O . LYS A 1 180 ? 11.870 -17.499 -24.854 1.00 82.25 180 LYS A O 1
ATOM 1430 N N . ARG A 1 181 ? 10.565 -16.094 -23.696 1.00 75.62 181 ARG A N 1
ATOM 1431 C CA . ARG A 1 181 ? 9.643 -17.120 -23.183 1.00 75.62 181 ARG A CA 1
ATOM 1432 C C . ARG A 1 181 ? 8.591 -17.556 -24.214 1.00 75.62 181 ARG A C 1
ATOM 1434 O O . ARG A 1 181 ? 7.930 -18.567 -24.000 1.00 75.62 181 ARG A O 1
ATOM 1441 N N . PHE A 1 182 ? 8.434 -16.802 -25.302 1.00 63.72 182 PHE A N 1
ATOM 1442 C CA . PHE A 1 182 ? 7.494 -17.090 -26.394 1.00 63.72 182 PHE A CA 1
ATOM 1443 C C . PHE A 1 182 ? 8.172 -17.591 -27.683 1.00 63.72 182 PHE A C 1
ATOM 1445 O O . PHE A 1 182 ? 7.491 -17.733 -28.699 1.00 63.72 182 PHE A O 1
ATOM 1452 N N . ARG A 1 183 ? 9.484 -17.855 -27.658 1.00 51.22 183 ARG A N 1
ATOM 1453 C CA . ARG A 1 183 ? 10.204 -18.594 -28.707 1.00 51.22 183 ARG A CA 1
ATOM 1454 C C . ARG A 1 183 ? 10.541 -19.992 -28.218 1.00 51.22 183 ARG A C 1
ATOM 1456 O O . ARG A 1 183 ? 10.518 -20.901 -29.071 1.00 51.22 183 ARG A O 1
#